Protein AF-A0A2V9JYX2-F1 (afdb_monomer_lite)

pLDDT: mean 77.9, std 22.38, range [22.02, 98.81]

Radius of gyration: 20.02 Å; chains: 1; bounding box: 55×44×49 Å

Sequence (278 aa):
VERRGDYAYIPIYGWMEGEYFRSCYSKKKGWKDTREPMSEREGEEGSLFNHQGHTPGVLANWYRLSGNEAALRLSGELVRFLTKPRLWDLPGADDPNVFGYSGENAHWTGHFHGHVNTLRAILEYAVAVNDARLKEFVRSGYEWARSRGIARIGLFDEQGCGTARMIGLALKLTDAGVGDYWEDVDQYIRNNGSELQLASLDEIRKLCEGPRQTGAEGFTEKVARAYGVPRLYPDRIVAPLENADRVAERSVGGFGRLQLPFGGQAVRKSIICCNSHG

Foldseek 3Di:
DDADVQADDQDQAADDPAAPCRRDADPVPGGPDDDDDQEQQPHGVRGPLLNPLQQLLVLLVCCVVPVPVVSLSNSSRHLVSCLALRHQDDVPCPPPVNPDSSSQQSHHDDDLLSSLSNLNSLLSSCLSVVPLSSLRSSVSNLVNQCVQAPLQQQGRDPWLVSLVSNLVSQVSNCVSVVDNCVVSNVNSCVGSVVQQFQADLVVLVVVVPPDDPPPPVPVQVVVCVVVVHPRSDPDDPVPPPPDPPCVSVVRGRWGGDQDDDPPDDTDPPHDPSGPPPD

Secondary structure (DSSP, 8-state):
-EEETTEEE---B-S--STTTTTPPBTTTB-SB-PPP-SGGGSGGG-HHHHHTTHHHHHHHHHHHH--HHHHHHHHHHHHHHT-GGGS--TTTT-TTS-S-TTTTT---S-HHHHHHHHHHHHHHHHHTT-HHHHHHHHHHHHHHHHTSBGGGTB--SSSHHHHHHHHHHHHHHHTTS---HHHHHHHIIIIIHHTB---HHHHHHHHHSPP--THHHHHHHHHHHHTPPPS-SS------S--TTHHHHHTT-B------TTS-----SSTTTSS--

Structure (mmCIF, N/CA/C/O backbone):
data_AF-A0A2V9JYX2-F1
#
_entry.id   AF-A0A2V9JYX2-F1
#
loop_
_atom_site.group_PDB
_atom_site.id
_atom_site.type_symbol
_atom_site.label_atom_id
_atom_site.label_alt_id
_atom_site.label_comp_id
_atom_site.label_asym_id
_atom_site.label_entity_id
_atom_site.label_seq_id
_atom_site.pdbx_PDB_ins_code
_atom_site.Cartn_x
_atom_site.Cartn_y
_atom_site.Cartn_z
_atom_site.occupancy
_atom_site.B_iso_or_equiv
_atom_site.auth_seq_id
_atom_site.auth_comp_id
_atom_site.auth_asym_id
_atom_site.auth_atom_id
_atom_site.pdbx_PDB_model_num
ATOM 1 N N . VAL A 1 1 ? 0.319 10.118 16.084 1.00 91.56 1 VAL A N 1
ATOM 2 C CA . VAL A 1 1 ? -0.969 10.041 15.363 1.00 91.56 1 VAL A CA 1
ATOM 3 C C . VAL A 1 1 ? -1.921 11.037 15.982 1.00 91.56 1 VAL A C 1
ATOM 5 O O . VAL A 1 1 ? -1.875 11.202 17.196 1.00 91.56 1 VAL A O 1
ATOM 8 N N . GLU A 1 2 ? -2.740 11.683 15.167 1.00 95.44 2 GLU A N 1
ATOM 9 C CA . GLU A 1 2 ? -3.857 12.517 15.609 1.00 95.44 2 GLU A CA 1
ATOM 10 C C . GLU A 1 2 ? -5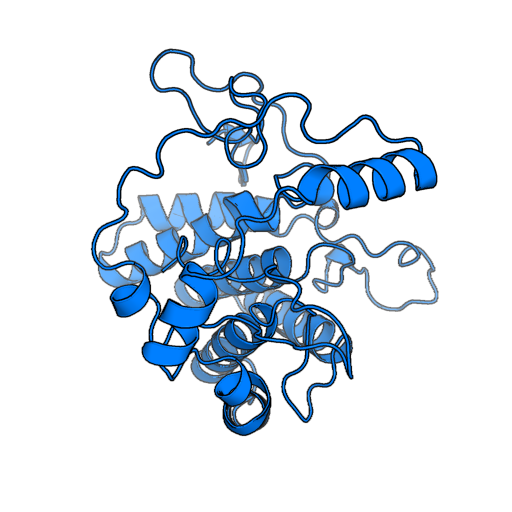.147 11.708 15.507 1.00 95.44 2 GLU A C 1
ATOM 12 O O . GLU A 1 2 ? -5.315 10.937 14.562 1.00 95.44 2 GLU A O 1
ATOM 17 N N . ARG A 1 3 ? -6.048 11.865 16.481 1.00 96.56 3 ARG A N 1
ATOM 18 C CA . ARG A 1 3 ? -7.342 11.167 16.512 1.00 96.56 3 ARG A CA 1
ATOM 19 C C . ARG A 1 3 ? -8.489 12.139 16.274 1.00 96.56 3 ARG A C 1
ATOM 21 O O . ARG A 1 3 ? -8.477 13.273 16.765 1.00 96.56 3 ARG A O 1
ATOM 28 N N . ARG A 1 4 ? -9.489 11.682 15.527 1.00 93.62 4 ARG A N 1
ATOM 29 C CA . ARG A 1 4 ? -10.709 12.421 15.195 1.00 93.62 4 ARG A CA 1
ATOM 30 C C . ARG A 1 4 ? -11.882 11.451 15.232 1.00 93.62 4 ARG A C 1
ATOM 32 O O . ARG A 1 4 ? -12.077 10.680 14.302 1.00 93.62 4 ARG A O 1
ATOM 39 N N . GLY A 1 5 ? -12.648 11.491 16.321 1.00 94.56 5 GLY A N 1
ATOM 40 C CA . GLY A 1 5 ? -13.791 10.598 16.503 1.00 94.56 5 GLY A CA 1
ATOM 41 C C . GLY A 1 5 ? -13.372 9.132 16.418 1.00 94.56 5 GLY A C 1
ATOM 42 O O . GLY A 1 5 ? -12.628 8.649 17.270 1.00 94.56 5 GLY A O 1
ATOM 43 N N . ASP A 1 6 ? -13.844 8.446 15.383 1.00 95.50 6 ASP A N 1
ATOM 44 C CA . ASP A 1 6 ? -13.612 7.027 15.146 1.00 95.50 6 ASP A CA 1
ATOM 45 C C . ASP A 1 6 ? -12.351 6.722 14.318 1.00 95.50 6 ASP A C 1
ATOM 47 O O . ASP A 1 6 ? -11.982 5.555 14.225 1.00 95.50 6 ASP A O 1
ATOM 51 N N . TYR A 1 7 ? -11.649 7.701 13.743 1.00 97.94 7 TYR A N 1
ATOM 52 C CA . TYR A 1 7 ? -10.449 7.466 12.924 1.00 97.94 7 TYR A CA 1
ATOM 53 C C . TYR A 1 7 ? -9.201 8.193 13.447 1.00 97.94 7 TYR A C 1
ATOM 55 O O . TYR A 1 7 ? -9.259 9.071 14.315 1.00 97.94 7 TYR A O 1
ATOM 63 N N . ALA A 1 8 ? -8.043 7.823 12.901 1.00 97.69 8 ALA A N 1
ATOM 64 C CA . ALA A 1 8 ? -6.765 8.467 13.172 1.00 97.69 8 ALA A CA 1
ATOM 65 C C . ALA A 1 8 ? -5.997 8.719 11.876 1.00 97.69 8 ALA A C 1
ATOM 67 O O . ALA A 1 8 ? -6.163 8.003 10.894 1.00 97.69 8 ALA A O 1
ATOM 68 N N . TYR A 1 9 ? -5.114 9.712 11.892 1.00 96.00 9 TYR A N 1
ATOM 69 C CA . TYR A 1 9 ? -4.174 9.968 10.805 1.00 96.00 9 TYR A CA 1
ATOM 70 C C . TYR A 1 9 ? -2.778 10.279 11.346 1.00 96.00 9 TYR A C 1
ATOM 72 O O . TYR A 1 9 ? -2.583 10.647 12.512 1.00 96.00 9 TYR A O 1
ATOM 80 N N . ILE A 1 10 ? -1.777 10.100 10.491 1.00 94.12 10 ILE A N 1
ATOM 81 C CA . ILE A 1 10 ? -0.404 10.525 10.754 1.00 94.12 10 ILE A CA 1
ATOM 82 C C . ILE A 1 10 ? -0.229 11.900 10.087 1.00 94.12 10 ILE A C 1
ATOM 84 O O . ILE A 1 10 ? -0.527 12.032 8.897 1.00 94.12 10 ILE A O 1
ATOM 88 N N . PRO A 1 11 ? 0.165 12.945 10.840 1.00 93.44 11 PRO A N 1
ATOM 89 C CA . PRO A 1 11 ? 0.527 14.227 10.247 1.00 93.44 11 PRO A CA 1
ATOM 90 C C . PRO A 1 11 ? 1.721 14.102 9.299 1.00 93.44 11 PRO A C 1
ATOM 92 O O . PRO A 1 11 ? 2.604 13.277 9.513 1.00 93.44 11 PRO A O 1
ATOM 95 N N . ILE A 1 12 ? 1.756 14.955 8.278 1.00 90.56 12 ILE A N 1
ATOM 96 C CA . ILE A 1 12 ? 2.747 14.902 7.186 1.00 90.56 12 ILE A CA 1
ATOM 97 C C . ILE A 1 12 ? 3.706 16.098 7.162 1.00 90.56 12 ILE A C 1
ATOM 99 O O . ILE A 1 12 ? 4.510 16.229 6.247 1.00 90.56 12 ILE A O 1
ATOM 103 N N . TYR A 1 13 ? 3.625 16.981 8.161 1.00 88.81 13 TYR A N 1
ATOM 104 C CA . TYR A 1 13 ? 4.449 18.185 8.246 1.00 88.81 13 TYR A CA 1
ATOM 105 C C . TYR A 1 13 ? 5.250 18.203 9.548 1.00 88.81 13 TYR A C 1
ATOM 107 O O . TYR A 1 13 ? 4.795 18.601 10.623 1.00 88.81 13 TYR A O 1
ATOM 115 N N . GLY A 1 14 ? 6.482 17.744 9.428 1.00 88.31 14 GLY A N 1
ATOM 116 C CA . GLY A 1 14 ? 7.571 17.859 10.376 1.00 88.31 14 GLY A CA 1
ATOM 117 C C . GLY A 1 14 ? 8.385 19.137 10.175 1.00 88.31 14 GLY A C 1
ATOM 118 O O . GLY A 1 14 ? 8.013 20.066 9.459 1.00 88.31 14 GLY A O 1
ATOM 119 N N . TRP A 1 15 ? 9.513 19.199 10.875 1.00 85.50 15 TRP A N 1
ATOM 120 C CA . TRP A 1 15 ? 10.354 20.399 10.947 1.00 85.50 15 TRP A CA 1
ATOM 121 C C . TRP A 1 15 ? 11.455 20.464 9.886 1.00 85.50 15 TRP A C 1
ATOM 123 O O . TRP A 1 15 ? 12.137 21.481 9.799 1.00 85.50 15 TRP A O 1
ATOM 133 N N . MET A 1 16 ? 11.653 19.393 9.121 1.00 83.62 16 MET A N 1
ATOM 134 C CA . MET A 1 16 ? 12.655 19.325 8.058 1.00 83.62 16 MET A CA 1
ATOM 135 C C . MET A 1 16 ? 12.001 19.690 6.724 1.00 83.62 16 MET A C 1
ATOM 137 O O . MET A 1 16 ? 10.849 19.347 6.497 1.00 83.62 16 MET A O 1
ATOM 141 N N . GLU A 1 17 ? 12.704 20.421 5.862 1.00 76.19 17 GLU A N 1
ATOM 142 C CA . GLU A 1 17 ? 12.133 20.905 4.592 1.00 76.19 17 GLU A CA 1
ATOM 143 C C . GLU A 1 17 ? 12.402 19.962 3.410 1.00 76.19 17 GLU A C 1
ATOM 145 O O . GLU A 1 17 ? 11.703 20.029 2.402 1.00 76.19 17 GLU A O 1
ATOM 150 N N . GLY A 1 18 ? 13.388 19.066 3.534 1.00 72.00 18 GLY A N 1
ATOM 151 C CA . GLY A 1 18 ? 13.753 18.119 2.482 1.00 72.00 18 GLY A CA 1
ATOM 152 C C . GLY A 1 18 ? 12.718 17.011 2.291 1.00 72.00 18 GLY A C 1
ATOM 153 O O . GLY A 1 18 ? 12.170 16.492 3.264 1.00 72.00 18 GLY A O 1
ATOM 154 N N . GLU A 1 19 ? 12.499 16.621 1.035 1.00 68.81 19 GLU A N 1
ATOM 155 C CA . GLU A 1 19 ? 11.708 15.442 0.666 1.00 68.81 19 GLU A CA 1
ATOM 156 C C . GLU A 1 19 ? 12.217 14.193 1.409 1.00 68.81 19 GLU A C 1
ATOM 158 O O . GLU A 1 19 ? 13.407 14.087 1.718 1.00 68.81 19 GLU A O 1
ATOM 163 N N . TYR A 1 20 ? 11.302 13.285 1.754 1.00 72.75 20 TYR A N 1
ATOM 164 C CA . TYR A 1 20 ? 11.477 12.122 2.648 1.00 72.75 20 TYR A CA 1
ATOM 165 C C . TYR A 1 20 ? 11.720 12.43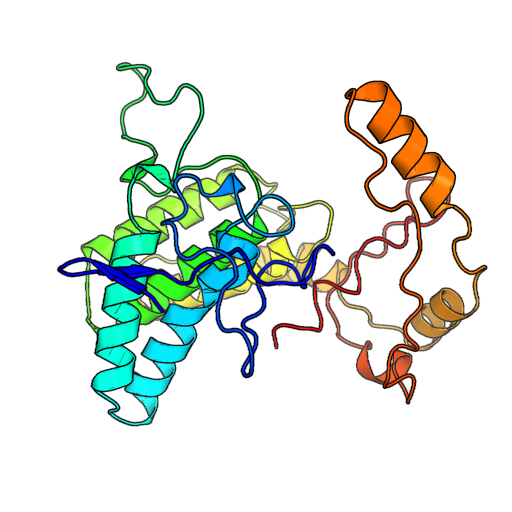0 4.129 1.00 72.75 20 TYR A C 1
ATOM 167 O O . TYR A 1 20 ? 11.525 11.557 4.973 1.00 72.75 20 TYR A O 1
ATOM 175 N N . PHE A 1 21 ? 12.109 13.659 4.466 1.00 79.00 21 PHE A N 1
ATOM 176 C CA . PHE A 1 21 ? 12.309 14.094 5.847 1.00 79.00 21 PHE A CA 1
ATOM 177 C C . PHE A 1 21 ? 11.206 15.038 6.329 1.00 79.00 21 PHE A C 1
ATOM 179 O O . PHE A 1 21 ? 11.011 15.200 7.540 1.00 79.00 21 PHE A O 1
ATOM 186 N N . ARG A 1 22 ? 10.450 15.647 5.407 1.00 80.00 22 ARG A N 1
ATOM 187 C CA . ARG A 1 22 ? 9.398 16.613 5.738 1.00 80.00 22 ARG A CA 1
ATOM 188 C C . ARG A 1 22 ? 8.257 15.992 6.507 1.00 80.00 22 ARG A C 1
ATOM 190 O O . ARG A 1 22 ? 7.584 16.705 7.231 1.00 80.00 22 ARG A O 1
ATOM 197 N N . SER A 1 23 ? 8.101 14.678 6.436 1.00 83.62 23 SER A N 1
ATOM 198 C CA . SER A 1 23 ? 7.067 13.935 7.151 1.00 83.62 23 SER A CA 1
ATOM 199 C C . SER A 1 23 ? 7.581 13.241 8.425 1.00 83.62 23 SER A C 1
ATOM 201 O O . SER A 1 23 ? 6.880 12.426 9.023 1.00 83.62 23 SER A O 1
ATOM 203 N N . CYS A 1 24 ? 8.793 13.569 8.897 1.00 86.00 24 CYS A N 1
ATOM 204 C CA . CYS A 1 24 ? 9.353 12.987 10.117 1.00 86.00 24 CYS A CA 1
ATOM 205 C C . CYS A 1 24 ? 8.929 13.725 11.397 1.00 86.00 24 CYS A C 1
ATOM 207 O O . CYS A 1 24 ? 9.057 14.947 11.533 1.00 86.00 24 CYS A O 1
ATOM 209 N N . TYR A 1 25 ? 8.538 12.944 12.404 1.00 88.31 25 TYR A N 1
ATOM 210 C CA . TYR A 1 25 ? 8.276 13.426 13.756 1.00 88.31 25 TYR A CA 1
ATOM 211 C C . TYR A 1 25 ? 9.573 13.791 14.495 1.00 88.31 25 TYR A C 1
ATOM 213 O O . TYR A 1 25 ? 10.518 13.003 14.543 1.00 88.31 25 TYR A O 1
ATOM 221 N N . SER A 1 26 ? 9.607 14.950 15.160 1.00 89.31 26 SER A N 1
ATOM 222 C CA . SER A 1 26 ? 10.715 15.308 16.050 1.00 89.31 26 SER A CA 1
ATOM 223 C C . SER A 1 26 ? 10.390 14.956 17.498 1.00 89.31 26 SER A C 1
ATOM 225 O O . SER A 1 26 ? 9.464 15.516 18.075 1.00 89.31 26 SER A O 1
ATOM 227 N N . LYS A 1 27 ? 11.216 14.135 18.160 1.00 87.81 27 LYS A N 1
ATOM 228 C CA . LYS A 1 27 ? 11.041 13.845 19.599 1.00 87.81 27 LYS A CA 1
ATOM 229 C C . LYS A 1 27 ? 11.093 15.102 20.480 1.00 87.81 27 LYS A C 1
ATOM 231 O O . LYS A 1 27 ? 10.443 15.142 21.516 1.00 87.81 27 LYS A O 1
ATOM 236 N N . LYS A 1 28 ? 11.873 16.119 20.087 1.00 89.94 28 LYS A N 1
ATOM 237 C CA . LYS A 1 28 ? 12.027 17.366 20.859 1.00 89.94 28 LYS A CA 1
ATOM 238 C C . LYS A 1 28 ? 10.953 18.406 20.536 1.00 89.94 28 LYS A C 1
ATOM 240 O O . LYS A 1 28 ? 10.576 19.158 21.424 1.00 89.94 28 LYS A O 1
ATOM 245 N N . LYS A 1 29 ? 10.513 18.486 19.275 1.00 90.25 29 LYS A N 1
ATOM 246 C CA . LYS A 1 29 ? 9.625 19.560 18.789 1.00 90.25 29 LYS A CA 1
ATOM 247 C C . LYS A 1 29 ? 8.218 19.095 18.401 1.00 90.25 29 LYS A C 1
ATOM 249 O O . LYS A 1 29 ? 7.382 19.925 18.076 1.00 90.25 29 LYS A O 1
ATOM 254 N N . GLY A 1 30 ? 7.960 17.792 18.396 1.00 91.62 30 GLY A N 1
ATOM 255 C CA . GLY A 1 30 ? 6.726 17.219 17.875 1.00 91.62 30 GLY A CA 1
ATOM 256 C C . GLY A 1 30 ? 6.590 17.357 16.355 1.00 91.62 30 GLY A C 1
ATOM 257 O O . GLY A 1 30 ? 7.583 17.423 15.622 1.00 91.62 30 G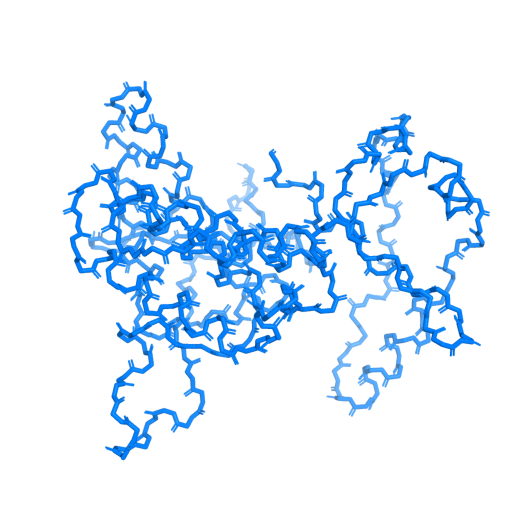LY A O 1
ATOM 258 N N . TRP A 1 31 ? 5.339 17.396 15.898 1.00 92.81 31 TRP A N 1
ATOM 259 C CA . TRP A 1 31 ? 4.969 17.793 14.539 1.00 92.81 31 TRP A CA 1
ATOM 260 C C . TRP A 1 31 ? 5.068 19.311 14.381 1.00 92.81 31 TRP A C 1
ATOM 262 O O . TRP A 1 31 ? 4.870 20.044 15.348 1.00 92.81 31 TRP A O 1
ATOM 272 N N . LYS A 1 32 ? 5.379 19.785 13.173 1.00 92.69 32 LYS A N 1
ATOM 273 C CA . LYS A 1 32 ? 5.316 21.218 12.851 1.00 92.69 32 LYS A CA 1
ATOM 274 C C . LYS A 1 32 ? 3.869 21.644 12.618 1.00 92.69 32 LYS A C 1
ATOM 276 O O . LYS A 1 32 ? 3.466 22.701 13.086 1.00 92.69 32 LYS A O 1
ATOM 281 N N . ASP A 1 33 ? 3.104 20.805 11.925 1.00 92.12 33 ASP A N 1
ATOM 282 C CA . ASP A 1 33 ? 1.684 21.007 11.661 1.00 92.12 33 ASP A CA 1
ATOM 283 C C . ASP A 1 33 ? 0.945 19.661 11.757 1.00 92.12 33 ASP A C 1
ATOM 285 O O . ASP A 1 33 ? 1.389 18.640 11.228 1.00 92.12 33 ASP A O 1
ATOM 289 N N . THR A 1 34 ? -0.161 19.664 12.501 1.00 94.62 34 THR A N 1
ATOM 290 C CA . THR A 1 34 ? -1.006 18.499 12.788 1.00 94.62 34 THR A CA 1
ATOM 291 C C . THR A 1 34 ? -2.321 1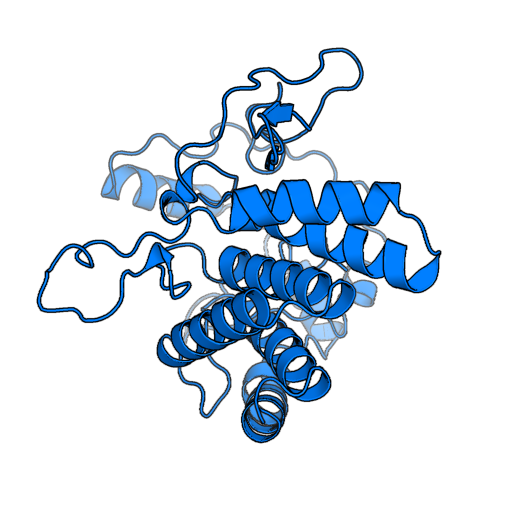8.510 12.013 1.00 94.62 34 THR A C 1
ATOM 293 O O . THR A 1 34 ? -3.196 17.680 12.286 1.00 94.62 34 THR A O 1
ATOM 296 N N . ARG A 1 35 ? -2.492 19.420 11.043 1.00 94.69 35 ARG A N 1
ATOM 297 C CA . ARG A 1 35 ? -3.678 19.454 10.185 1.00 94.69 35 ARG A CA 1
ATOM 298 C C . ARG A 1 35 ? -3.899 18.111 9.490 1.00 94.69 35 ARG A C 1
ATOM 300 O O . ARG A 1 35 ? -2.954 17.411 9.123 1.00 94.69 35 ARG A O 1
ATOM 307 N N . GLU A 1 36 ? -5.166 17.753 9.319 1.00 94.38 36 GLU A N 1
ATOM 308 C CA . GLU A 1 36 ? -5.540 16.551 8.576 1.00 94.38 36 GLU A CA 1
ATOM 309 C C . GLU A 1 36 ? -5.141 16.720 7.097 1.00 94.38 36 GLU A C 1
ATOM 311 O O . GLU A 1 36 ? -5.475 17.750 6.503 1.00 94.38 36 GLU A O 1
ATOM 316 N N . PRO A 1 37 ? -4.441 15.745 6.486 1.00 92.62 37 PRO A N 1
ATOM 317 C CA . PRO A 1 37 ? -4.197 15.752 5.046 1.00 92.62 37 PRO A CA 1
ATOM 318 C C . PRO A 1 37 ? -5.527 15.696 4.291 1.00 92.62 37 PRO A C 1
ATOM 320 O O . PRO A 1 37 ? -6.361 14.827 4.575 1.00 92.62 37 PRO A O 1
ATOM 323 N N . MET A 1 38 ? -5.739 16.598 3.332 1.00 90.62 38 MET A N 1
ATOM 324 C CA . MET A 1 38 ? -6.995 16.748 2.588 1.00 90.62 38 MET A CA 1
ATOM 325 C C . MET A 1 38 ? -6.990 16.014 1.240 1.00 90.62 38 MET A C 1
ATOM 327 O O . MET A 1 38 ? -8.053 15.602 0.774 1.00 90.62 38 MET A O 1
ATOM 331 N N . SER A 1 39 ? -5.811 15.747 0.686 1.00 88.81 39 SER A N 1
ATOM 332 C CA . SER A 1 39 ? -5.611 14.975 -0.540 1.00 88.81 39 SER A CA 1
ATOM 333 C C . SER A 1 39 ? -4.515 13.922 -0.377 1.00 88.81 39 SER A C 1
ATOM 335 O O . SER A 1 39 ? -3.553 14.108 0.373 1.00 88.81 39 SER A O 1
ATOM 337 N N . GLU A 1 40 ? -4.633 12.831 -1.138 1.00 89.88 40 GLU A N 1
ATOM 338 C CA . GLU A 1 40 ? -3.553 11.856 -1.306 1.00 89.88 40 GLU A CA 1
ATOM 339 C C . GLU A 1 40 ? -2.280 12.520 -1.847 1.00 89.88 40 GLU A C 1
ATOM 341 O O . GLU A 1 40 ? -1.188 12.109 -1.488 1.00 89.88 40 GLU A O 1
ATOM 346 N N . ARG A 1 41 ? -2.378 13.630 -2.584 1.00 87.94 41 ARG A N 1
ATOM 347 C CA . ARG A 1 41 ? -1.218 14.272 -3.221 1.00 87.94 41 ARG A CA 1
ATOM 348 C C . ARG A 1 41 ? -0.331 15.102 -2.287 1.00 87.94 41 ARG A C 1
ATOM 350 O O . ARG A 1 41 ? 0.668 15.666 -2.726 1.00 87.94 41 ARG A O 1
ATOM 357 N N . GLU A 1 42 ? -0.689 15.227 -1.010 1.00 87.19 42 GLU A N 1
ATOM 358 C CA . GLU A 1 42 ? 0.027 16.101 -0.067 1.00 87.19 42 GLU A CA 1
ATOM 359 C C . GLU A 1 42 ? 1.299 15.472 0.534 1.00 87.19 42 GLU A C 1
ATOM 361 O O . GLU A 1 42 ? 2.134 16.194 1.081 1.00 87.19 42 GLU A O 1
ATOM 366 N N . GLY A 1 43 ? 1.472 14.147 0.444 1.00 84.94 43 GLY A N 1
ATOM 367 C CA . GLY A 1 43 ? 2.631 13.440 1.011 1.00 84.94 43 GLY A CA 1
ATOM 368 C C . GLY A 1 43 ? 3.896 13.498 0.151 1.00 84.94 43 GLY A C 1
ATOM 369 O O . GLY A 1 43 ? 3.904 14.096 -0.922 1.00 84.94 43 GLY A O 1
ATOM 370 N N . GLU A 1 44 ? 5.001 12.944 0.656 1.00 80.62 44 GLU A N 1
ATOM 371 C CA . GLU A 1 44 ? 6.300 12.836 -0.050 1.00 80.62 44 GLU A CA 1
ATOM 372 C C . GLU A 1 44 ? 6.145 12.199 -1.439 1.00 80.62 44 GLU A C 1
ATOM 374 O O . GLU A 1 44 ? 5.265 11.362 -1.628 1.00 80.62 44 GLU A O 1
ATOM 379 N N . GLU A 1 45 ? 6.964 12.592 -2.421 1.00 77.94 45 GLU A N 1
ATOM 380 C CA . GLU A 1 45 ? 6.804 12.185 -3.830 1.00 77.94 45 GLU A CA 1
ATOM 381 C C . GLU A 1 45 ? 5.425 12.530 -4.431 1.00 77.94 45 GLU A C 1
ATOM 383 O O . GLU A 1 45 ? 4.979 11.927 -5.411 1.00 77.94 45 GLU A O 1
ATOM 388 N N . GLY A 1 46 ? 4.716 13.488 -3.823 1.00 83.31 46 GLY A N 1
ATOM 389 C CA . GLY A 1 46 ? 3.331 13.803 -4.165 1.00 83.31 46 GLY A CA 1
ATOM 390 C C . GLY A 1 46 ? 2.351 12.690 -3.788 1.00 83.31 46 GLY A C 1
ATOM 391 O O . GLY A 1 46 ? 1.338 12.546 -4.465 1.00 83.31 46 GLY A O 1
ATOM 392 N N . SER A 1 47 ? 2.660 11.888 -2.760 1.00 87.06 47 SER A N 1
ATOM 393 C CA . SER A 1 47 ? 1.850 10.754 -2.310 1.00 87.06 47 SER A CA 1
ATOM 394 C C . SER A 1 47 ? 1.883 10.547 -0.797 1.00 87.06 47 SER A C 1
ATOM 396 O O . SER A 1 47 ? 2.862 10.118 -0.185 1.00 87.06 47 SER A O 1
ATOM 398 N N . LEU A 1 48 ? 0.738 10.787 -0.174 1.00 91.75 48 LEU A N 1
ATOM 399 C CA . LEU A 1 48 ? 0.421 10.448 1.207 1.00 91.75 48 LEU A CA 1
ATOM 400 C C . LEU A 1 48 ? 0.573 8.947 1.426 1.00 91.75 48 LEU A C 1
ATOM 402 O O . LEU A 1 48 ? 1.138 8.499 2.423 1.00 91.75 48 LEU A O 1
ATOM 406 N N . PHE A 1 49 ? 0.075 8.170 0.472 1.00 92.75 49 PHE A N 1
ATOM 407 C CA . PHE A 1 49 ? 0.074 6.723 0.524 1.00 92.75 49 PHE A CA 1
ATOM 408 C C . PHE A 1 49 ? 1.481 6.126 0.470 1.00 92.75 49 PHE A C 1
ATOM 410 O O . PHE A 1 49 ? 1.748 5.160 1.186 1.00 92.75 49 PHE A O 1
ATOM 417 N N . ASN A 1 50 ? 2.403 6.725 -0.288 1.00 86.56 50 ASN A N 1
ATOM 418 C CA . ASN A 1 50 ? 3.803 6.302 -0.296 1.00 86.56 50 ASN A CA 1
ATOM 419 C C . ASN A 1 50 ? 4.441 6.429 1.096 1.00 86.56 50 ASN A C 1
ATOM 421 O O . ASN A 1 50 ? 5.077 5.496 1.580 1.00 86.56 50 ASN A O 1
ATOM 425 N N . HIS A 1 51 ? 4.194 7.550 1.777 1.00 82.50 51 HIS A N 1
ATOM 426 C CA . HIS A 1 51 ? 4.795 7.829 3.078 1.00 82.50 51 HIS A CA 1
ATOM 427 C C . HIS A 1 51 ? 4.235 6.956 4.215 1.00 82.50 51 HIS A C 1
ATOM 429 O O . HIS A 1 51 ? 4.997 6.400 5.001 1.00 82.50 51 HIS A O 1
ATOM 435 N N . GLN A 1 52 ? 2.909 6.832 4.331 1.00 86.38 52 GLN A N 1
ATOM 436 C CA . GLN A 1 52 ? 2.280 6.257 5.535 1.00 86.38 52 GLN A CA 1
ATOM 437 C C . GLN A 1 52 ? 1.235 5.173 5.269 1.00 86.38 52 GLN A C 1
ATOM 439 O O . GLN A 1 52 ? 0.676 4.603 6.207 1.00 86.38 52 GLN A O 1
ATOM 444 N N . GLY A 1 53 ? 0.958 4.866 4.002 1.00 91.75 53 GLY A N 1
ATOM 445 C CA . GLY A 1 53 ? -0.089 3.922 3.619 1.00 91.75 53 GLY A CA 1
ATOM 446 C C . GLY A 1 53 ? 0.153 2.489 4.092 1.00 91.75 53 GLY A C 1
ATOM 447 O O . GLY A 1 53 ? -0.795 1.741 4.299 1.00 91.75 53 GLY A O 1
ATOM 448 N N . HIS A 1 54 ? 1.413 2.112 4.327 1.00 91.12 54 HIS A N 1
ATOM 449 C CA . HIS A 1 54 ? 1.807 0.766 4.750 1.00 91.12 54 HIS A CA 1
ATOM 450 C C . HIS A 1 54 ? 1.611 0.508 6.258 1.00 91.12 54 HIS A C 1
ATOM 452 O O . HIS A 1 54 ? 1.454 -0.640 6.680 1.00 91.12 54 HIS A O 1
ATOM 458 N N . THR A 1 55 ? 1.613 1.559 7.087 1.00 94.69 55 THR A N 1
ATOM 459 C CA . THR A 1 55 ? 1.616 1.458 8.556 1.00 94.69 55 THR A CA 1
ATOM 460 C C . THR A 1 55 ? 0.470 0.619 9.148 1.00 94.69 55 THR A C 1
ATOM 462 O O . THR A 1 55 ? 0.754 -0.212 10.017 1.00 94.69 55 THR A O 1
ATOM 465 N N . PRO A 1 56 ? -0.808 0.758 8.728 1.00 97.31 56 PRO A N 1
ATOM 466 C CA . PRO A 1 56 ? -1.882 -0.041 9.320 1.00 97.31 56 PRO A CA 1
ATOM 467 C C . PRO A 1 56 ? -1.728 -1.547 9.097 1.00 97.31 56 PRO A C 1
ATOM 469 O O . PRO A 1 56 ? -2.101 -2.318 9.981 1.00 97.31 56 PRO A O 1
ATOM 472 N N . GLY A 1 57 ? -1.147 -1.969 7.972 1.00 97.06 57 GLY A N 1
ATOM 473 C CA . GLY A 1 57 ? -0.931 -3.385 7.673 1.00 97.06 57 GLY A CA 1
ATOM 474 C C . GLY A 1 57 ? 0.052 -4.029 8.648 1.00 97.06 57 GLY A C 1
ATOM 475 O O . GLY A 1 57 ? -0.230 -5.076 9.233 1.00 97.06 57 GLY A O 1
ATOM 476 N N . VAL A 1 58 ? 1.151 -3.328 8.949 1.00 96.44 58 VAL A N 1
ATOM 477 C CA . VAL A 1 58 ? 2.135 -3.754 9.960 1.00 96.44 58 VAL A CA 1
ATOM 478 C C . VAL A 1 58 ? 1.474 -3.937 11.329 1.00 96.44 58 VAL A C 1
ATOM 480 O O . VAL A 1 58 ? 1.697 -4.947 11.994 1.00 96.44 58 VAL A O 1
ATOM 483 N N . LEU A 1 59 ? 0.616 -2.997 11.734 1.00 98.38 59 LEU A N 1
ATOM 484 C CA . LEU A 1 59 ? -0.112 -3.072 13.003 1.00 98.38 59 LEU A CA 1
ATOM 485 C C . LEU A 1 59 ? -1.114 -4.238 13.042 1.00 98.38 59 LEU A C 1
ATOM 487 O O . LEU A 1 59 ? -1.219 -4.917 14.064 1.00 98.38 59 LEU A O 1
ATOM 491 N N . ALA A 1 60 ? -1.818 -4.501 11.937 1.00 98.38 60 ALA A N 1
ATOM 492 C CA . ALA A 1 60 ? -2.737 -5.633 11.823 1.00 98.38 60 ALA A CA 1
ATOM 493 C C . ALA A 1 60 ? -1.997 -6.979 11.881 1.00 98.38 60 ALA A C 1
ATOM 495 O O . ALA A 1 60 ? -2.420 -7.892 12.590 1.00 98.38 60 ALA A O 1
ATOM 496 N N . ASN A 1 61 ? -0.858 -7.099 11.197 1.00 97.06 61 ASN A N 1
ATOM 497 C CA . ASN A 1 61 ? -0.030 -8.303 11.270 1.00 97.06 61 ASN A CA 1
ATOM 498 C C . ASN A 1 61 ? 0.543 -8.499 12.676 1.00 97.06 61 ASN A C 1
ATOM 500 O O . ASN A 1 61 ? 0.526 -9.615 13.190 1.00 97.06 61 ASN A O 1
ATOM 504 N N . TRP A 1 62 ? 0.999 -7.424 13.327 1.00 98.06 62 TRP A N 1
ATOM 505 C CA . TRP A 1 62 ? 1.465 -7.495 14.710 1.00 98.06 62 TRP A CA 1
ATOM 506 C C . TRP A 1 62 ? 0.369 -8.007 15.644 1.00 98.06 62 TRP A C 1
ATOM 508 O O . TRP A 1 62 ? 0.633 -8.880 16.469 1.00 98.06 62 TRP A O 1
ATOM 518 N N . TYR A 1 63 ? -0.871 -7.536 15.483 1.00 98.50 63 TYR A N 1
ATOM 519 C CA . TYR A 1 63 ? -2.015 -8.096 16.199 1.00 98.50 63 TYR A CA 1
ATOM 520 C C . TYR A 1 63 ? -2.171 -9.599 15.941 1.00 98.50 63 TYR A C 1
ATOM 522 O O . TYR A 1 63 ? -2.221 -10.366 16.897 1.00 98.50 63 TYR A O 1
ATOM 530 N N . ARG A 1 64 ? -2.174 -10.043 14.679 1.00 97.44 64 ARG A N 1
ATOM 531 C CA . ARG A 1 64 ? -2.335 -11.470 14.345 1.00 97.44 64 ARG A CA 1
ATOM 532 C C . ARG A 1 64 ? -1.242 -12.362 14.943 1.00 97.44 64 ARG A C 1
ATOM 534 O O . ARG A 1 64 ? -1.508 -13.527 15.212 1.00 97.44 64 ARG A O 1
ATOM 541 N N . LEU A 1 65 ? -0.037 -11.827 15.141 1.00 97.75 65 LEU A N 1
ATOM 542 C CA . LEU A 1 65 ? 1.096 -12.556 15.721 1.00 97.75 65 LEU A CA 1
ATOM 543 C C . LEU A 1 65 ? 1.130 -12.526 17.255 1.00 97.75 65 LEU A C 1
ATOM 545 O O . LEU A 1 65 ? 1.650 -13.454 17.866 1.00 97.75 65 LEU A O 1
ATOM 549 N N . SER A 1 66 ? 0.621 -11.463 17.882 1.00 98.38 66 SER A N 1
ATOM 550 C CA . SER A 1 66 ? 0.819 -11.204 19.320 1.00 98.38 66 SER A CA 1
ATOM 551 C C . SER A 1 66 ? -0.465 -11.114 20.147 1.00 98.38 66 SER A C 1
ATOM 553 O O . SER A 1 66 ? -0.392 -11.107 21.373 1.00 98.38 66 SER A O 1
ATOM 555 N N . GLY A 1 67 ? -1.629 -10.982 19.512 1.00 98.00 67 GLY A N 1
ATOM 556 C CA . GLY A 1 67 ? -2.894 -10.648 20.171 1.00 98.00 67 GLY A CA 1
ATOM 557 C C . GLY A 1 67 ? -2.987 -9.196 20.664 1.00 98.00 67 GLY A C 1
ATOM 558 O O . GLY A 1 67 ? -3.841 -8.878 21.486 1.00 98.00 67 GLY A O 1
ATOM 559 N N . ASN A 1 68 ? -2.109 -8.288 20.217 1.00 98.56 68 ASN A N 1
ATOM 560 C CA . ASN A 1 68 ? -2.099 -6.903 20.697 1.00 98.56 68 ASN A CA 1
ATOM 561 C C . ASN A 1 68 ? -3.302 -6.085 20.181 1.00 98.56 68 ASN A C 1
ATOM 563 O O . ASN A 1 68 ? -3.257 -5.474 19.112 1.00 98.56 68 ASN A O 1
ATOM 567 N N . GLU A 1 69 ? -4.363 -6.027 20.983 1.00 98.44 69 GLU A N 1
ATOM 568 C CA . GLU A 1 69 ? -5.610 -5.312 20.670 1.00 98.44 69 GLU A CA 1
ATOM 569 C C . GLU A 1 69 ? -5.423 -3.803 20.438 1.00 98.44 69 GLU A C 1
ATOM 571 O O . GLU A 1 69 ? -6.156 -3.173 19.674 1.00 98.44 69 GLU A O 1
ATOM 576 N N . ALA A 1 70 ? -4.423 -3.183 21.076 1.00 98.19 70 ALA A N 1
ATOM 577 C CA . ALA A 1 70 ? -4.143 -1.765 20.863 1.00 98.19 70 ALA A CA 1
ATOM 578 C C . ALA A 1 70 ? -3.593 -1.498 19.453 1.00 98.19 70 ALA A C 1
ATOM 580 O O . ALA A 1 70 ? -3.939 -0.478 18.850 1.00 98.19 70 ALA A O 1
ATOM 581 N N . ALA A 1 71 ? -2.782 -2.416 18.919 1.00 98.31 71 ALA A N 1
ATOM 582 C CA . ALA A 1 71 ? -2.292 -2.350 17.549 1.00 98.31 71 ALA A CA 1
ATOM 583 C C . ALA A 1 71 ? -3.431 -2.542 16.542 1.00 98.31 71 ALA A C 1
ATOM 585 O O . ALA A 1 71 ? -3.541 -1.749 15.608 1.00 98.31 71 ALA A O 1
ATOM 586 N N . LEU A 1 72 ? -4.327 -3.512 16.769 1.00 98.69 72 LEU A N 1
ATOM 587 C CA . LEU A 1 72 ? -5.497 -3.709 15.909 1.00 98.69 72 LEU A CA 1
ATOM 588 C C . LEU A 1 72 ? -6.408 -2.479 15.891 1.00 98.69 72 LEU A C 1
ATOM 590 O O . LEU A 1 72 ? -6.822 -2.028 14.823 1.00 98.69 72 LEU A O 1
ATOM 594 N N . ARG A 1 73 ? -6.688 -1.903 17.067 1.00 98.44 73 ARG A N 1
ATOM 595 C CA . ARG A 1 73 ? -7.506 -0.691 17.177 1.00 98.44 73 ARG A CA 1
ATOM 596 C C . ARG A 1 73 ? -6.902 0.463 16.380 1.00 98.44 73 ARG A C 1
ATOM 598 O O . ARG A 1 73 ? -7.612 1.084 15.594 1.00 98.44 73 ARG A O 1
ATOM 605 N N . LEU A 1 74 ? -5.600 0.718 16.539 1.00 98.44 74 LEU A N 1
ATOM 606 C CA . LEU A 1 74 ? -4.916 1.771 15.786 1.00 98.44 74 LEU A CA 1
ATOM 607 C C . LEU A 1 74 ? -4.883 1.472 14.279 1.00 98.44 74 LEU A C 1
ATOM 609 O O . LEU A 1 74 ? -5.061 2.387 13.480 1.00 98.44 74 LEU A O 1
ATOM 613 N N . SER A 1 75 ? -4.695 0.209 13.884 1.00 98.62 75 SER A N 1
ATOM 614 C CA . SER A 1 75 ? -4.786 -0.211 12.482 1.00 98.62 75 SER A CA 1
ATOM 615 C C . SER A 1 75 ? -6.145 0.168 11.886 1.00 98.62 75 SER A C 1
ATOM 617 O O . SER A 1 75 ? -6.193 0.856 10.870 1.00 98.62 75 SER A O 1
ATOM 619 N N . GLY A 1 76 ? -7.244 -0.158 12.574 1.00 98.62 76 GLY A N 1
ATOM 620 C CA . GLY A 1 76 ? -8.592 0.199 12.129 1.00 98.62 76 GLY A CA 1
ATOM 621 C C . GLY A 1 76 ? -8.852 1.705 12.088 1.00 98.62 76 GLY A C 1
ATOM 622 O O . GLY A 1 76 ? -9.477 2.192 11.148 1.00 98.62 76 GLY A O 1
ATOM 623 N N . GLU A 1 77 ? -8.346 2.457 13.072 1.00 98.62 77 GLU A N 1
ATOM 624 C CA . GLU A 1 77 ? -8.416 3.925 13.078 1.00 98.62 77 GLU A CA 1
ATOM 625 C C . GLU A 1 77 ? -7.726 4.528 11.840 1.00 98.62 77 GLU A C 1
ATOM 627 O O . GLU A 1 77 ? -8.274 5.437 11.216 1.00 98.62 77 GLU A O 1
ATOM 632 N N . LEU A 1 78 ? -6.552 4.012 11.462 1.00 98.44 78 LEU A N 1
ATOM 633 C CA . LEU A 1 78 ? -5.806 4.456 10.280 1.00 98.44 78 LEU A CA 1
ATOM 634 C C . LEU A 1 78 ? -6.465 3.997 8.973 1.00 98.44 78 LEU A C 1
ATOM 636 O O . LEU A 1 78 ? -6.542 4.780 8.031 1.00 98.44 78 LEU A O 1
ATOM 640 N N . VAL A 1 79 ? -6.973 2.762 8.904 1.00 98.50 79 VAL A N 1
ATOM 641 C CA . VAL A 1 79 ? -7.675 2.255 7.713 1.00 98.50 79 VAL A CA 1
ATOM 642 C C . VAL A 1 79 ? -8.905 3.101 7.411 1.00 98.50 79 VAL A C 1
ATOM 644 O O . VAL A 1 79 ? -9.052 3.527 6.272 1.00 98.50 79 VAL A O 1
ATOM 647 N N . ARG A 1 80 ? -9.721 3.445 8.419 1.00 98.00 80 ARG A N 1
ATOM 648 C CA . ARG A 1 80 ? -10.887 4.328 8.228 1.00 98.00 80 ARG A CA 1
ATOM 649 C C . ARG A 1 80 ? -10.518 5.687 7.634 1.00 98.00 80 ARG A C 1
ATOM 651 O O . ARG A 1 80 ? -11.290 6.243 6.858 1.00 98.00 80 ARG A O 1
ATOM 658 N N . PHE A 1 81 ? -9.346 6.223 7.974 1.00 97.38 81 PHE A N 1
ATOM 659 C CA . PHE A 1 81 ? -8.830 7.431 7.336 1.00 97.38 81 PHE A CA 1
ATOM 660 C C . PHE A 1 81 ? -8.392 7.174 5.892 1.00 97.38 81 PHE A C 1
ATOM 662 O O . PHE A 1 81 ? -8.795 7.915 4.998 1.00 97.38 81 PHE A O 1
ATOM 669 N N . LEU A 1 82 ? -7.593 6.129 5.659 1.00 96.62 82 LEU A N 1
ATOM 670 C CA . LEU A 1 82 ? -7.039 5.813 4.341 1.00 96.62 82 LEU A CA 1
ATOM 671 C C . LEU A 1 82 ? -8.109 5.409 3.323 1.00 96.62 82 LEU A C 1
ATOM 673 O O . LEU A 1 82 ? -7.888 5.608 2.138 1.00 96.62 82 LEU A O 1
ATOM 677 N N . THR A 1 83 ? -9.267 4.902 3.748 1.00 95.94 83 THR A N 1
ATOM 678 C CA . THR A 1 83 ? -10.397 4.548 2.870 1.00 95.94 83 THR A CA 1
ATOM 679 C C . THR A 1 83 ? -11.382 5.697 2.647 1.00 95.94 83 THR A C 1
ATOM 681 O O . THR A 1 83 ? -12.447 5.482 2.074 1.00 95.94 83 THR A O 1
ATOM 684 N N . LYS A 1 84 ? -11.092 6.921 3.114 1.00 93.56 84 LYS A N 1
ATOM 685 C CA . LYS A 1 84 ? -11.964 8.070 2.834 1.00 93.56 84 LYS A CA 1
ATOM 686 C C . LYS A 1 84 ? -12.023 8.316 1.317 1.00 93.56 84 LYS A C 1
ATOM 688 O O . LYS A 1 84 ? -10.959 8.484 0.721 1.00 93.56 84 LYS A O 1
ATOM 693 N N . PRO A 1 85 ? -13.217 8.462 0.704 1.00 90.50 85 PRO A N 1
ATOM 694 C CA . PRO A 1 85 ? -13.356 8.619 -0.749 1.00 90.50 85 PRO A CA 1
ATOM 695 C C . PRO A 1 85 ? -12.486 9.727 -1.357 1.00 90.50 85 PRO A C 1
ATOM 697 O O . PRO A 1 85 ? -11.902 9.546 -2.416 1.00 90.50 85 PRO A O 1
ATOM 700 N N . ARG A 1 86 ? -12.309 10.844 -0.637 1.00 88.25 86 ARG A N 1
ATOM 701 C CA . ARG A 1 86 ? -11.467 11.980 -1.059 1.00 88.25 86 ARG A CA 1
ATOM 702 C C . ARG A 1 86 ? -9.978 11.661 -1.261 1.00 88.25 86 ARG A C 1
ATOM 704 O O . ARG A 1 86 ? -9.255 12.486 -1.805 1.00 88.25 86 ARG A O 1
ATOM 711 N N . LEU A 1 87 ? -9.497 10.522 -0.761 1.00 91.44 87 LEU A N 1
ATOM 712 C CA . LEU A 1 87 ? -8.120 10.060 -0.965 1.00 91.44 87 LEU A CA 1
ATOM 713 C C . LEU A 1 87 ? -7.981 9.140 -2.191 1.00 91.44 87 LEU A C 1
ATOM 715 O O . LEU A 1 87 ? -6.867 8.789 -2.555 1.00 91.44 87 LEU A O 1
ATOM 719 N N . TRP A 1 88 ? -9.092 8.776 -2.832 1.00 90.56 88 TRP A N 1
ATOM 720 C CA . TRP A 1 88 ? -9.172 7.868 -3.980 1.00 90.56 88 TRP A CA 1
ATOM 721 C C . TRP A 1 88 ? -9.855 8.591 -5.146 1.00 90.56 88 TRP A C 1
ATOM 723 O O . TRP A 1 88 ? -10.909 8.200 -5.654 1.00 90.56 88 TRP A O 1
ATOM 733 N N . ASP A 1 89 ? -9.272 9.735 -5.499 1.00 74.75 89 ASP A N 1
ATOM 734 C CA . ASP A 1 89 ? -9.809 10.630 -6.515 1.00 74.75 89 ASP A CA 1
ATOM 735 C C . ASP A 1 89 ? -9.358 10.207 -7.922 1.00 74.75 89 ASP A C 1
ATOM 737 O O . ASP A 1 89 ? -8.172 9.969 -8.201 1.00 74.75 89 ASP A O 1
ATOM 741 N N . LEU A 1 90 ? -10.329 10.138 -8.824 1.00 70.62 90 LEU A N 1
ATOM 742 C CA . LEU A 1 90 ? -10.134 9.940 -10.249 1.00 70.62 90 LEU A CA 1
ATOM 743 C C . LEU A 1 90 ? -10.705 11.184 -10.944 1.00 70.62 90 LEU A C 1
ATOM 745 O O . LEU A 1 90 ? -11.922 11.302 -11.062 1.00 70.62 90 LEU A O 1
ATOM 749 N N . PRO A 1 91 ? -9.856 12.114 -11.418 1.00 62.78 91 PRO A N 1
ATOM 750 C CA . PRO A 1 91 ? -10.322 13.316 -12.097 1.00 62.78 91 PRO A CA 1
ATOM 751 C C . PRO A 1 91 ? -11.277 12.969 -13.247 1.00 62.78 91 PRO A C 1
ATOM 753 O O . PRO A 1 91 ? -10.912 12.207 -14.143 1.00 62.78 91 PRO A O 1
ATOM 756 N N . GLY A 1 92 ? -12.490 13.528 -13.215 1.00 54.56 92 GLY A N 1
ATOM 757 C CA . GLY A 1 92 ? -13.548 13.249 -14.195 1.00 54.56 92 GLY A CA 1
ATOM 758 C C . GLY A 1 92 ? -14.488 12.090 -13.836 1.00 54.56 92 GLY A C 1
ATOM 759 O O . GLY A 1 92 ? -15.421 11.836 -14.590 1.00 54.56 92 GLY A O 1
ATOM 760 N N . ALA A 1 93 ? -14.300 11.423 -12.691 1.00 55.09 93 ALA A N 1
ATOM 761 C CA . ALA A 1 93 ? -15.232 10.413 -12.175 1.00 55.09 93 ALA A CA 1
ATOM 762 C C . ALA A 1 93 ? -16.528 10.999 -11.582 1.00 55.09 93 ALA A C 1
ATOM 764 O O . ALA A 1 93 ? -17.417 10.240 -11.209 1.00 55.09 93 ALA A O 1
ATOM 765 N N . ASP A 1 94 ? -16.652 12.331 -11.539 1.00 52.22 94 ASP A N 1
ATOM 766 C CA . ASP A 1 94 ? -17.907 13.035 -11.249 1.00 52.22 94 ASP A CA 1
ATOM 767 C C . ASP A 1 94 ? -18.889 13.007 -12.441 1.00 52.22 94 ASP A C 1
ATOM 769 O O . ASP A 1 94 ? -19.992 13.546 -12.339 1.00 52.22 94 ASP A O 1
ATOM 773 N N . ASP A 1 95 ? -18.510 12.412 -13.582 1.00 53.88 95 ASP A N 1
ATOM 774 C CA . ASP A 1 95 ? -19.442 12.154 -14.680 1.00 53.88 95 ASP A CA 1
ATOM 775 C C . ASP A 1 95 ? -20.483 11.111 -14.226 1.00 53.88 95 ASP A C 1
ATOM 777 O O . ASP A 1 95 ? -20.126 9.953 -13.995 1.00 53.88 95 ASP A O 1
ATOM 781 N N . PRO A 1 96 ? -21.778 11.471 -14.130 1.00 53.12 96 PRO A N 1
ATOM 782 C CA . PRO A 1 96 ? -22.830 10.548 -13.708 1.00 53.12 96 PRO A CA 1
ATOM 783 C C . PRO A 1 96 ? -23.016 9.347 -14.654 1.00 53.12 96 PRO A C 1
ATOM 785 O O . PRO A 1 96 ? -23.729 8.408 -14.302 1.00 53.12 96 PRO A O 1
ATOM 788 N N . ASN A 1 97 ? -22.390 9.351 -15.838 1.00 54.03 97 ASN A N 1
ATOM 789 C CA . ASN A 1 97 ? -22.368 8.220 -16.766 1.00 54.03 97 ASN A CA 1
ATOM 790 C C . ASN A 1 97 ? -21.228 7.224 -16.487 1.00 54.03 97 ASN A C 1
ATOM 792 O O . ASN A 1 97 ? -21.239 6.117 -17.032 1.00 54.03 97 ASN A O 1
ATOM 796 N N . VAL A 1 98 ? -20.257 7.578 -15.639 1.00 53.91 98 VAL A N 1
ATOM 797 C CA . VAL A 1 98 ? -19.252 6.645 -15.122 1.00 53.91 98 VAL A CA 1
ATOM 798 C C . VAL A 1 98 ? -19.851 5.964 -13.893 1.00 53.91 98 VAL A C 1
ATOM 800 O O . VAL A 1 98 ? -19.807 6.470 -12.775 1.00 53.91 98 VAL A O 1
ATOM 803 N N . PHE A 1 99 ? -20.468 4.801 -14.107 1.00 45.12 99 PHE A N 1
ATOM 804 C CA . PHE A 1 99 ? -20.981 3.974 -13.016 1.00 45.12 99 PHE A CA 1
ATOM 805 C C . PHE A 1 99 ? -19.837 3.559 -12.078 1.00 45.12 99 PHE A C 1
ATOM 807 O O . PHE A 1 99 ? -18.932 2.830 -12.480 1.00 45.12 99 PHE A O 1
ATOM 814 N N . GLY A 1 100 ? -19.922 3.987 -10.818 1.00 51.69 100 GLY A N 1
ATOM 815 C CA . GLY A 1 100 ? -18.990 3.622 -9.753 1.00 51.69 100 GLY A CA 1
ATOM 816 C C . GLY A 1 100 ? -18.173 4.819 -9.284 1.00 51.69 100 GLY A C 1
ATOM 817 O O . GLY A 1 100 ? -17.171 5.179 -9.894 1.00 51.69 100 GLY A O 1
ATOM 818 N N . TYR A 1 101 ? -18.583 5.400 -8.155 1.00 59.59 101 TYR A N 1
ATOM 819 C CA . TYR A 1 101 ? -17.818 6.425 -7.446 1.00 59.59 101 TYR A CA 1
ATOM 820 C C . TYR A 1 101 ? -16.370 5.937 -7.278 1.00 59.59 101 TYR A C 1
ATOM 822 O O . TYR A 1 101 ? -16.142 4.893 -6.656 1.00 59.59 101 TYR A O 1
ATOM 830 N N . SER A 1 102 ? -15.386 6.651 -7.836 1.00 69.00 102 SER A N 1
ATOM 831 C CA . SER A 1 102 ? -13.979 6.215 -7.800 1.00 69.00 102 SER A CA 1
ATOM 832 C C . SER A 1 102 ? -13.505 5.966 -6.370 1.00 69.00 102 SER A C 1
ATOM 834 O O . SER A 1 102 ? -12.816 4.985 -6.092 1.00 69.00 102 SER A O 1
ATOM 836 N N . GLY A 1 103 ? -13.981 6.803 -5.444 1.00 76.75 103 GLY A N 1
ATOM 837 C CA . GLY A 1 103 ? -13.625 6.731 -4.039 1.00 76.75 103 GLY A CA 1
ATOM 838 C C . GLY A 1 103 ? -14.224 5.557 -3.265 1.00 76.75 103 GLY A C 1
ATOM 839 O O . GLY A 1 103 ? -13.697 5.209 -2.213 1.00 76.75 103 GLY A O 1
ATOM 840 N N . GLU A 1 104 ? -15.287 4.926 -3.768 1.00 83.06 104 GLU A N 1
ATOM 841 C CA . GLU A 1 104 ? -15.881 3.728 -3.152 1.00 83.06 104 GLU A CA 1
ATOM 842 C C . GLU A 1 104 ? -15.307 2.426 -3.717 1.00 83.06 104 GLU A C 1
ATOM 844 O O . GLU A 1 104 ? -15.393 1.389 -3.064 1.00 83.06 104 GLU A O 1
ATOM 849 N N . ASN A 1 105 ? -14.694 2.490 -4.900 1.00 86.31 105 ASN A N 1
ATOM 850 C CA . ASN A 1 105 ? -14.163 1.336 -5.628 1.00 86.31 105 ASN A CA 1
ATOM 851 C C . ASN A 1 105 ? -12.632 1.282 -5.627 1.00 86.31 105 ASN A C 1
ATOM 853 O O . ASN A 1 105 ? -12.043 0.479 -6.348 1.00 86.31 105 ASN A O 1
ATOM 857 N N . ALA A 1 106 ? -11.986 2.152 -4.845 1.00 92.75 106 ALA A N 1
ATOM 858 C CA . ALA A 1 106 ? -10.543 2.328 -4.860 1.00 92.75 106 ALA A CA 1
ATOM 859 C C . ALA A 1 106 ? -10.028 2.541 -6.293 1.00 92.75 106 ALA A C 1
ATOM 861 O O . ALA A 1 106 ? -9.147 1.828 -6.740 1.00 92.75 106 ALA A O 1
ATOM 862 N N . HIS A 1 107 ? -10.596 3.471 -7.059 1.00 90.38 107 HIS A N 1
ATOM 863 C CA . HIS A 1 107 ? -10.055 3.873 -8.361 1.00 90.38 107 HIS A CA 1
ATOM 864 C C . HIS A 1 107 ? -9.320 5.203 -8.206 1.00 90.38 107 HIS A C 1
ATOM 866 O O . HIS A 1 107 ? -9.780 6.085 -7.488 1.00 90.38 107 HIS A O 1
ATOM 872 N N . TRP A 1 108 ? -8.171 5.360 -8.863 1.00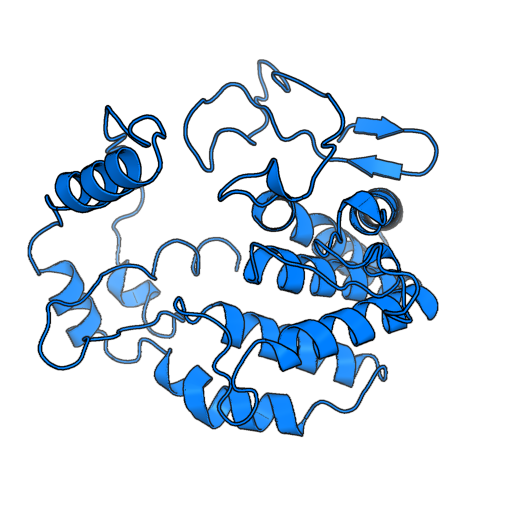 88.62 108 TRP A N 1
ATOM 873 C CA . TRP A 1 108 ? -7.295 6.512 -8.621 1.00 88.62 108 TRP A CA 1
ATOM 874 C C . TRP A 1 108 ? -6.456 6.929 -9.828 1.00 88.62 108 TRP A C 1
ATOM 876 O O . TRP A 1 108 ? -6.242 6.174 -10.782 1.00 88.62 108 TRP A O 1
ATOM 886 N N . THR A 1 109 ? -5.887 8.128 -9.717 1.00 83.75 109 THR A N 1
ATOM 887 C CA . THR A 1 109 ? -4.718 8.582 -10.485 1.00 83.75 109 THR A CA 1
ATOM 888 C C . THR A 1 109 ? -3.615 9.035 -9.540 1.00 83.75 109 THR A C 1
ATOM 890 O O . THR A 1 109 ? -3.890 9.459 -8.424 1.00 83.75 109 THR A O 1
ATOM 893 N N . GLY A 1 110 ? -2.365 9.000 -9.998 1.00 83.12 110 GLY A N 1
ATOM 894 C CA . GLY A 1 110 ? -1.226 9.495 -9.228 1.00 83.12 110 GLY A CA 1
ATOM 895 C C . GLY A 1 110 ? -0.211 8.402 -8.932 1.00 83.12 110 GLY A C 1
ATOM 896 O O . GLY A 1 110 ? 0.096 7.575 -9.790 1.00 83.12 110 GLY A O 1
ATOM 897 N N . HIS A 1 111 ? 0.346 8.436 -7.727 1.00 87.19 111 HIS A N 1
ATOM 898 C CA . HIS A 1 111 ? 1.532 7.673 -7.371 1.00 87.19 111 HIS A CA 1
ATOM 899 C C . HIS A 1 111 ? 1.223 6.174 -7.184 1.00 87.19 111 HIS A C 1
ATOM 901 O O . HIS A 1 111 ? 0.677 5.745 -6.164 1.00 87.19 111 HIS A O 1
ATOM 907 N N . PHE A 1 112 ? 1.564 5.365 -8.193 1.00 87.88 112 PHE A N 1
ATOM 908 C CA . PHE A 1 112 ? 1.147 3.963 -8.308 1.00 87.88 112 PHE A CA 1
ATOM 909 C C . PHE A 1 112 ? 1.550 3.104 -7.097 1.00 87.88 112 PHE A C 1
ATOM 911 O O . PHE A 1 112 ? 0.719 2.393 -6.533 1.00 87.88 112 PHE A O 1
ATOM 918 N N . HIS A 1 113 ? 2.807 3.191 -6.650 1.00 86.19 113 HIS A N 1
ATOM 919 C CA . HIS A 1 113 ? 3.338 2.333 -5.580 1.00 86.19 113 HIS A CA 1
ATOM 920 C C . HIS A 1 113 ? 2.683 2.578 -4.232 1.00 86.19 113 HIS A C 1
ATOM 922 O O . HIS A 1 113 ? 2.382 1.624 -3.517 1.00 86.19 113 HIS A O 1
ATOM 928 N N . GLY A 1 114 ? 2.456 3.847 -3.906 1.00 89.50 114 GLY A N 1
ATOM 929 C CA . GLY A 1 114 ? 1.775 4.274 -2.690 1.00 89.50 114 GLY A CA 1
ATOM 930 C C . GLY A 1 114 ? 0.383 3.663 -2.609 1.00 89.50 114 GLY A C 1
ATOM 931 O O . GLY A 1 114 ? 0.045 3.044 -1.598 1.00 89.50 114 GLY A O 1
ATOM 932 N N . HIS A 1 115 ? -0.390 3.746 -3.693 1.00 93.56 115 HIS A N 1
ATOM 933 C CA . HIS A 1 115 ? -1.729 3.162 -3.752 1.00 93.56 115 HIS A CA 1
ATOM 934 C C . HIS A 1 115 ? -1.697 1.644 -3.560 1.00 93.56 115 HIS A C 1
ATOM 936 O O . HIS A 1 115 ? -2.365 1.138 -2.663 1.00 93.56 115 HIS A O 1
ATOM 942 N N . VAL A 1 116 ? -0.864 0.913 -4.310 1.00 95.00 116 VAL A N 1
ATOM 943 C CA . VAL A 1 116 ? -0.783 -0.557 -4.186 1.00 95.00 116 VAL A CA 1
ATOM 944 C C . VAL A 1 116 ? -0.309 -0.987 -2.788 1.00 95.00 116 VAL A C 1
ATOM 946 O O . VAL A 1 116 ? -0.846 -1.933 -2.211 1.00 95.00 116 VAL A O 1
ATOM 949 N N . ASN A 1 117 ? 0.642 -0.264 -2.188 1.00 93.38 117 ASN A N 1
ATOM 950 C CA . ASN A 1 117 ? 1.068 -0.502 -0.805 1.00 93.38 117 ASN A CA 1
ATOM 951 C C . ASN A 1 117 ? -0.060 -0.260 0.205 1.00 93.38 117 ASN A C 1
ATOM 953 O O . ASN A 1 117 ? -0.213 -1.024 1.158 1.00 93.38 117 ASN A O 1
ATOM 957 N N . THR A 1 118 ? -0.852 0.788 -0.005 1.00 97.06 118 THR A N 1
ATOM 958 C CA . THR A 1 118 ? -1.992 1.117 0.856 1.00 97.06 118 THR A CA 1
ATOM 959 C C . THR A 1 118 ? -3.089 0.068 0.738 1.00 97.06 118 THR A C 1
ATOM 961 O O . THR A 1 118 ? -3.594 -0.395 1.757 1.00 97.06 118 THR A O 1
ATOM 964 N N . LEU A 1 119 ? -3.399 -0.389 -0.480 1.00 98.12 119 LEU A N 1
ATOM 965 C CA . LEU A 1 119 ? -4.324 -1.501 -0.716 1.00 98.12 119 LEU A CA 1
ATOM 966 C C . LEU A 1 119 ? -3.884 -2.760 0.033 1.00 98.12 119 LEU A C 1
ATOM 968 O O . LEU A 1 119 ? -4.690 -3.385 0.721 1.00 98.12 119 LEU A O 1
ATOM 972 N N . ARG A 1 120 ? -2.591 -3.099 -0.024 1.00 97.94 120 ARG A N 1
ATOM 973 C CA . ARG A 1 120 ? -2.038 -4.217 0.746 1.00 97.94 120 ARG A CA 1
ATOM 974 C C . ARG A 1 120 ? -2.254 -4.038 2.252 1.00 97.94 120 ARG A C 1
ATOM 976 O O . ARG A 1 120 ? -2.651 -4.990 2.918 1.00 97.94 120 ARG A O 1
ATOM 983 N N . ALA A 1 121 ? -2.000 -2.854 2.799 1.00 98.12 121 ALA A N 1
ATOM 984 C CA . ALA A 1 121 ? -2.181 -2.594 4.226 1.00 98.12 121 ALA A CA 1
ATOM 985 C C . ALA A 1 121 ? -3.656 -2.664 4.662 1.00 98.12 121 ALA A C 1
ATOM 987 O O . ALA A 1 121 ? -3.959 -3.216 5.721 1.00 98.12 121 ALA A O 1
ATOM 988 N N . ILE A 1 122 ? -4.571 -2.160 3.827 1.00 98.69 122 ILE A N 1
ATOM 989 C CA . ILE A 1 122 ? -6.020 -2.284 4.033 1.00 98.69 122 ILE A CA 1
ATOM 990 C C . ILE A 1 122 ? -6.426 -3.761 4.023 1.00 98.69 122 ILE A C 1
ATOM 992 O O . ILE A 1 122 ? -7.174 -4.181 4.903 1.00 98.69 122 ILE A O 1
ATOM 996 N N . LEU A 1 123 ? -5.894 -4.567 3.097 1.00 98.75 123 LEU A N 1
ATOM 997 C CA . LEU A 1 123 ? -6.167 -6.005 3.037 1.00 98.75 123 LEU A CA 1
ATOM 998 C C . LEU A 1 123 ? -5.699 -6.731 4.298 1.00 98.75 123 LEU A C 1
ATOM 1000 O O . LEU A 1 123 ? -6.424 -7.565 4.831 1.00 98.75 123 LEU A O 1
ATOM 1004 N N . GLU A 1 124 ? -4.502 -6.415 4.791 1.00 98.50 124 GLU A N 1
ATOM 1005 C CA . GLU A 1 124 ? -3.951 -7.029 6.004 1.00 98.50 124 GLU A CA 1
ATOM 1006 C C . GLU A 1 124 ? -4.851 -6.772 7.225 1.00 98.50 124 GLU A C 1
ATOM 1008 O O . GLU A 1 124 ? -5.134 -7.701 7.986 1.00 98.50 124 GLU A O 1
ATOM 1013 N N . TYR A 1 125 ? -5.385 -5.554 7.363 1.00 98.81 125 TYR A N 1
ATOM 1014 C CA . TYR A 1 125 ? -6.408 -5.249 8.366 1.00 98.81 125 TYR A CA 1
ATOM 1015 C C . TYR A 1 125 ? -7.730 -5.978 8.097 1.00 98.81 125 TYR A C 1
ATOM 1017 O O . TYR A 1 125 ? -8.257 -6.635 8.993 1.00 98.81 125 TYR A O 1
ATOM 1025 N N . ALA A 1 126 ? -8.246 -5.920 6.867 1.00 98.69 126 ALA A N 1
ATOM 1026 C CA . ALA A 1 126 ? -9.517 -6.532 6.485 1.00 98.69 126 ALA A CA 1
ATOM 1027 C C . ALA A 1 126 ? -9.533 -8.048 6.721 1.00 98.69 126 ALA A C 1
ATOM 1029 O O . ALA A 1 126 ? -10.546 -8.606 7.134 1.00 98.69 126 ALA A O 1
ATOM 1030 N N . VAL A 1 127 ? -8.406 -8.729 6.503 1.00 98.50 127 VAL A N 1
ATOM 1031 C CA . VAL A 1 127 ? -8.247 -10.145 6.844 1.00 98.50 127 VAL A CA 1
ATOM 1032 C C . VAL A 1 127 ? -8.240 -10.344 8.360 1.00 98.50 127 VAL A C 1
ATOM 1034 O O . VAL A 1 127 ? -8.906 -11.259 8.835 1.00 98.50 127 VAL A O 1
ATOM 1037 N N . ALA A 1 128 ? -7.543 -9.494 9.122 1.00 98.50 128 ALA A N 1
ATOM 1038 C CA . ALA A 1 128 ? -7.476 -9.603 10.582 1.00 98.50 128 ALA A CA 1
ATOM 1039 C C . ALA A 1 128 ? -8.848 -9.463 11.268 1.00 98.50 128 ALA A C 1
ATOM 1041 O O . ALA A 1 128 ? -9.083 -10.128 12.272 1.00 98.50 128 ALA A O 1
ATOM 1042 N N . VAL A 1 129 ? -9.751 -8.640 10.720 1.00 98.50 129 VAL A N 1
ATOM 1043 C CA . VAL A 1 129 ? -11.115 -8.440 11.256 1.00 98.50 129 VAL A CA 1
ATOM 1044 C C . VAL A 1 129 ? -12.216 -9.139 10.448 1.00 98.50 129 VAL A C 1
ATOM 1046 O O . VAL A 1 129 ? -13.393 -9.000 10.761 1.00 98.50 129 VAL A O 1
ATOM 1049 N N . ASN A 1 130 ? -11.842 -9.887 9.408 1.00 98.00 130 ASN A N 1
ATOM 1050 C CA . ASN A 1 130 ? -12.748 -10.531 8.455 1.00 98.00 130 ASN A CA 1
ATOM 1051 C C . ASN A 1 130 ? -13.807 -9.593 7.824 1.00 98.00 130 ASN A C 1
ATOM 1053 O O . ASN A 1 130 ? -14.974 -9.955 7.684 1.00 98.00 130 ASN A O 1
ATOM 1057 N N . ASP A 1 131 ? -13.398 -8.395 7.408 1.00 98.50 131 ASP A N 1
ATOM 1058 C CA . ASP A 1 131 ? -14.279 -7.413 6.770 1.00 98.50 131 ASP A CA 1
ATOM 1059 C C . ASP A 1 131 ? -14.389 -7.671 5.257 1.00 98.50 131 ASP A C 1
ATOM 1061 O O . ASP A 1 131 ? -13.450 -7.434 4.491 1.00 98.50 131 ASP A O 1
ATOM 1065 N N . ALA A 1 132 ? -15.548 -8.167 4.817 1.00 97.94 132 ALA A N 1
ATOM 1066 C CA . ALA A 1 132 ? -15.813 -8.469 3.410 1.00 97.94 132 ALA A CA 1
ATOM 1067 C C . ALA A 1 132 ? -15.867 -7.217 2.518 1.00 97.94 132 ALA A C 1
ATOM 1069 O O . ALA A 1 132 ? -15.448 -7.274 1.363 1.00 97.94 132 ALA A O 1
ATOM 1070 N N . ARG A 1 133 ? -16.335 -6.077 3.041 1.00 97.12 133 ARG A N 1
ATOM 1071 C CA . ARG A 1 133 ? -16.439 -4.833 2.270 1.00 97.12 133 ARG A CA 1
ATOM 1072 C C . ARG A 1 133 ? -15.055 -4.265 1.981 1.00 97.12 133 ARG A C 1
ATOM 1074 O O . ARG A 1 133 ? -14.791 -3.848 0.859 1.00 97.12 133 ARG A O 1
ATOM 1081 N N . LEU A 1 134 ? -14.162 -4.277 2.970 1.00 98.31 134 LEU A N 1
ATOM 1082 C CA . LEU A 1 134 ? -12.780 -3.845 2.770 1.00 98.31 134 LEU A CA 1
ATOM 1083 C C . LEU A 1 134 ? -12.003 -4.802 1.861 1.00 98.31 134 LEU A C 1
ATOM 1085 O O . LEU A 1 134 ? -11.192 -4.345 1.060 1.00 98.31 134 LEU A O 1
ATOM 1089 N N . LYS A 1 135 ? -12.265 -6.112 1.931 1.00 98.62 135 LYS A N 1
ATOM 1090 C CA . LYS A 1 135 ? -11.699 -7.077 0.974 1.00 98.62 135 LYS A CA 1
ATOM 1091 C C . LYS A 1 135 ? -12.117 -6.752 -0.464 1.00 98.62 135 LYS A C 1
ATOM 1093 O O . LYS A 1 135 ? -11.255 -6.711 -1.338 1.00 98.62 135 LYS A O 1
ATOM 1098 N N . GLU A 1 136 ? -13.396 -6.453 -0.697 1.00 97.38 136 GLU A N 1
ATOM 1099 C CA . GLU A 1 136 ? -13.884 -6.063 -2.027 1.00 97.38 136 GLU A CA 1
ATOM 1100 C C . GLU A 1 136 ? -13.308 -4.718 -2.488 1.00 97.38 136 GLU A C 1
ATOM 1102 O O . GLU A 1 136 ? -12.877 -4.602 -3.632 1.00 97.38 136 GLU A O 1
ATOM 1107 N N . PHE A 1 137 ? -13.205 -3.732 -1.591 1.00 97.12 137 PHE A N 1
ATOM 1108 C CA . PHE A 1 137 ? -12.545 -2.453 -1.878 1.00 97.12 137 PHE A CA 1
ATOM 1109 C C . PHE A 1 137 ? -11.114 -2.662 -2.395 1.00 97.12 137 PHE A C 1
ATOM 1111 O O . PHE A 1 137 ? -10.709 -2.079 -3.400 1.00 97.12 137 PHE A O 1
ATOM 1118 N N . VAL A 1 138 ? -10.352 -3.544 -1.739 1.00 98.25 138 VAL A N 1
ATOM 1119 C CA . VAL A 1 138 ? -8.990 -3.882 -2.168 1.00 98.25 138 VAL A CA 1
ATOM 1120 C C . VAL A 1 138 ? -8.989 -4.609 -3.510 1.00 98.25 138 VAL A C 1
ATOM 1122 O O . VAL A 1 138 ? -8.161 -4.281 -4.360 1.00 98.25 138 VAL A O 1
ATOM 1125 N N . ARG A 1 139 ? -9.889 -5.579 -3.709 1.00 98.06 139 ARG A N 1
ATOM 1126 C CA . ARG A 1 139 ? -10.007 -6.326 -4.970 1.00 98.06 139 ARG A CA 1
ATOM 1127 C C . ARG A 1 139 ? -10.269 -5.385 -6.143 1.00 98.06 139 ARG A C 1
ATOM 1129 O O . ARG A 1 139 ? -9.545 -5.434 -7.131 1.00 98.06 139 ARG A O 1
ATOM 1136 N N . SER A 1 140 ? -11.240 -4.487 -5.992 1.00 96.19 140 SER A N 1
ATOM 1137 C CA . SER A 1 140 ? -11.565 -3.465 -6.987 1.00 96.19 140 SER A CA 1
ATOM 1138 C C . SER A 1 140 ? -10.352 -2.585 -7.301 1.00 96.19 140 SER A C 1
ATOM 1140 O O . SER A 1 140 ? -9.998 -2.392 -8.465 1.00 96.19 140 SER A O 1
ATOM 1142 N N . GLY A 1 141 ? -9.624 -2.151 -6.268 1.00 95.69 141 GLY A N 1
ATOM 1143 C CA . GLY A 1 141 ? -8.390 -1.397 -6.460 1.00 95.69 141 GLY A CA 1
ATOM 1144 C C . GLY A 1 141 ? -7.285 -2.181 -7.175 1.00 95.69 141 GLY A C 1
ATOM 1145 O O . GLY A 1 141 ? -6.592 -1.635 -8.030 1.00 95.69 141 GLY A O 1
ATOM 1146 N N . TYR A 1 142 ? -7.119 -3.470 -6.883 1.00 97.44 142 TYR A N 1
ATOM 1147 C CA . TYR A 1 142 ? -6.159 -4.318 -7.591 1.00 97.44 142 TYR A CA 1
ATOM 1148 C C . TYR A 1 142 ? -6.494 -4.441 -9.082 1.00 97.44 142 TYR A C 1
ATOM 1150 O O . TYR A 1 142 ? -5.610 -4.248 -9.916 1.00 97.44 142 TYR A O 1
ATOM 1158 N N . GLU A 1 143 ? -7.759 -4.696 -9.426 1.00 96.50 143 GLU A N 1
ATOM 1159 C CA . GLU A 1 143 ? -8.208 -4.766 -10.824 1.00 96.50 143 GLU A CA 1
ATOM 1160 C C . GLU A 1 143 ? -8.006 -3.433 -11.549 1.00 96.50 143 GLU A C 1
ATOM 1162 O O . GLU A 1 143 ? -7.537 -3.395 -12.693 1.00 96.50 143 GLU A O 1
ATOM 1167 N N . TRP A 1 144 ? -8.271 -2.321 -10.857 1.00 93.94 144 TRP A N 1
ATOM 1168 C CA . TRP A 1 144 ? -7.955 -0.997 -11.368 1.00 93.94 144 TRP A CA 1
ATOM 1169 C C . TRP A 1 144 ? -6.463 -0.864 -11.669 1.00 93.94 144 TRP A C 1
ATOM 1171 O O . TRP A 1 144 ? -6.112 -0.573 -12.812 1.00 93.94 144 TRP A O 1
ATOM 1181 N N . ALA A 1 145 ? -5.578 -1.142 -10.706 1.00 93.81 145 ALA A N 1
ATOM 1182 C CA . ALA A 1 145 ? -4.127 -1.084 -10.901 1.00 93.81 145 ALA A CA 1
ATOM 1183 C C . ALA A 1 145 ? -3.661 -1.971 -12.063 1.00 93.81 145 ALA A C 1
ATOM 1185 O O . ALA A 1 145 ? -2.861 -1.542 -12.899 1.00 93.81 145 ALA A O 1
ATOM 1186 N N . ARG A 1 146 ? -4.201 -3.190 -12.143 1.00 94.88 146 ARG A N 1
ATOM 1187 C CA . ARG A 1 146 ? -3.909 -4.175 -13.184 1.00 94.88 146 ARG A CA 1
ATOM 1188 C C . ARG A 1 146 ? -4.226 -3.644 -14.581 1.00 94.88 146 ARG A C 1
ATOM 1190 O O . ARG A 1 146 ? -3.430 -3.839 -15.498 1.00 94.88 146 ARG A O 1
ATOM 1197 N N . SER A 1 147 ? -5.328 -2.906 -14.731 1.00 92.38 147 SER A N 1
ATOM 1198 C CA . SER A 1 147 ? -5.735 -2.289 -16.003 1.00 92.38 147 SER A CA 1
ATOM 1199 C C . SER A 1 147 ? -4.817 -1.153 -16.486 1.00 92.38 147 SER A C 1
ATOM 1201 O O . SER A 1 147 ? -4.886 -0.762 -17.651 1.00 92.38 147 SER A O 1
ATOM 1203 N N . ARG A 1 148 ? -3.955 -0.603 -15.613 1.00 88.00 148 ARG A N 1
ATOM 1204 C CA . ARG A 1 148 ? -3.069 0.534 -15.934 1.00 88.00 148 ARG A CA 1
ATOM 1205 C C . ARG A 1 148 ? -1.714 0.121 -16.507 1.00 88.00 148 ARG A C 1
ATOM 1207 O O . ARG A 1 148 ? -0.985 0.988 -16.982 1.00 88.00 148 ARG A O 1
ATOM 1214 N N . GLY A 1 149 ? -1.374 -1.166 -16.453 1.00 87.38 149 GLY A N 1
ATOM 1215 C CA . GLY A 1 149 ? -0.128 -1.713 -16.988 1.00 87.38 149 GLY A CA 1
ATOM 1216 C C . GLY A 1 149 ? -0.347 -2.728 -18.106 1.00 87.38 149 GLY A C 1
ATOM 1217 O O . GLY A 1 149 ? -1.462 -2.979 -18.559 1.00 87.38 149 GLY A O 1
ATOM 1218 N N . ILE A 1 150 ? 0.739 -3.365 -18.534 1.00 92.19 150 ILE A N 1
ATOM 1219 C CA . ILE A 1 150 ? 0.696 -4.547 -19.395 1.00 92.19 150 ILE A CA 1
ATOM 1220 C C . ILE A 1 150 ? 0.751 -5.771 -18.481 1.00 92.19 150 ILE A C 1
ATOM 1222 O O . ILE A 1 150 ? 1.815 -6.359 -18.272 1.00 92.19 150 ILE A O 1
ATOM 1226 N N . ALA A 1 151 ? -0.416 -6.145 -17.943 1.00 92.94 151 ALA A N 1
ATOM 1227 C CA . ALA A 1 151 ? -0.557 -7.264 -17.009 1.00 92.94 151 ALA A CA 1
ATOM 1228 C C . ALA A 1 151 ? 0.090 -8.548 -17.551 1.00 92.94 151 ALA A C 1
ATOM 1230 O O . ALA A 1 151 ? 0.869 -9.178 -16.853 1.00 92.94 151 ALA A O 1
ATOM 1231 N N . ARG A 1 152 ? -0.073 -8.849 -18.847 1.00 91.19 152 ARG A N 1
ATOM 1232 C CA . ARG A 1 152 ? 0.479 -10.068 -19.473 1.00 91.19 152 ARG A CA 1
ATOM 1233 C C . ARG A 1 152 ? 1.975 -10.325 -19.266 1.00 91.19 152 ARG A C 1
ATOM 1235 O O . ARG A 1 152 ? 2.427 -11.451 -19.426 1.00 91.19 152 ARG A O 1
ATOM 1242 N N . ILE A 1 153 ? 2.748 -9.279 -18.987 1.00 91.69 153 ILE A N 1
ATOM 1243 C CA . ILE A 1 153 ? 4.190 -9.382 -18.735 1.00 91.69 153 ILE A CA 1
ATOM 1244 C C . ILE A 1 153 ? 4.591 -8.782 -17.386 1.00 91.69 153 ILE A C 1
ATOM 1246 O O . ILE A 1 153 ? 5.779 -8.673 -17.109 1.00 91.69 153 ILE A O 1
ATOM 1250 N N . GLY A 1 154 ? 3.631 -8.356 -16.564 1.00 90.06 154 GLY A N 1
ATOM 1251 C CA . GLY A 1 154 ? 3.885 -7.699 -15.287 1.00 90.06 154 GLY A CA 1
ATOM 1252 C C . GLY A 1 154 ? 4.551 -6.329 -15.403 1.00 90.06 154 GLY A C 1
ATOM 1253 O O . GLY A 1 154 ? 5.354 -5.986 -14.548 1.00 90.06 154 GLY A O 1
ATOM 1254 N N . LEU A 1 155 ? 4.279 -5.546 -16.452 1.00 89.75 155 LEU A N 1
ATOM 1255 C CA . LEU A 1 155 ? 4.857 -4.204 -16.605 1.00 89.75 155 LEU A CA 1
ATOM 1256 C C . LEU A 1 155 ? 3.856 -3.133 -16.157 1.00 89.75 155 LEU A C 1
ATOM 1258 O O . LEU A 1 155 ? 2.933 -2.809 -16.903 1.00 89.75 155 LEU A O 1
ATOM 1262 N N . PHE A 1 156 ? 4.048 -2.567 -14.964 1.00 87.38 156 PHE A N 1
ATOM 1263 C CA . PHE A 1 156 ? 3.105 -1.607 -14.363 1.00 87.38 156 PHE A CA 1
ATOM 1264 C C . PHE A 1 156 ? 3.646 -0.190 -14.206 1.00 87.38 156 PHE A C 1
ATOM 1266 O O . PHE A 1 156 ? 2.874 0.761 -14.122 1.00 87.38 156 PHE A O 1
ATOM 1273 N N . ASP A 1 157 ? 4.964 -0.034 -14.167 1.00 78.06 157 ASP A N 1
ATOM 1274 C CA . ASP A 1 157 ? 5.612 1.247 -13.952 1.00 78.06 157 ASP A CA 1
ATOM 1275 C C . ASP A 1 157 ? 7.012 1.280 -14.574 1.00 78.06 157 ASP A C 1
ATOM 1277 O O . ASP A 1 157 ? 7.578 0.264 -14.979 1.00 78.06 157 ASP A O 1
ATOM 1281 N N . GLU A 1 158 ? 7.591 2.475 -14.648 1.00 69.12 158 GLU A N 1
ATOM 1282 C CA . GLU A 1 158 ? 8.928 2.666 -15.209 1.00 69.12 158 GLU A CA 1
ATOM 1283 C C . GLU A 1 158 ? 10.064 2.294 -14.248 1.00 69.12 158 GLU A C 1
ATOM 1285 O O . GLU A 1 158 ? 11.179 2.059 -14.719 1.00 69.12 158 GLU A O 1
ATOM 1290 N N . GLN A 1 159 ? 9.794 2.229 -12.937 1.00 64.88 159 GLN A N 1
ATOM 1291 C CA . GLN A 1 159 ? 10.791 1.996 -11.885 1.00 64.88 159 GLN A CA 1
ATOM 1292 C C . GLN A 1 159 ? 10.937 0.505 -11.528 1.00 64.88 159 GLN A C 1
ATOM 1294 O O . GLN A 1 159 ? 11.930 0.108 -10.918 1.00 64.88 159 GLN A O 1
ATOM 1299 N N . GLY A 1 160 ? 9.969 -0.326 -11.931 1.00 68.75 160 GLY A N 1
ATOM 1300 C CA . GLY A 1 160 ? 9.929 -1.776 -11.729 1.00 68.75 160 GLY A CA 1
ATOM 1301 C C . GLY A 1 160 ? 9.420 -2.210 -10.353 1.00 68.75 160 GLY A C 1
ATOM 1302 O O . GLY A 1 160 ? 8.990 -3.346 -10.155 1.00 68.75 160 GLY A O 1
ATOM 1303 N N . CYS A 1 161 ? 9.401 -1.313 -9.372 1.00 75.25 161 CYS A N 1
ATOM 1304 C CA . CYS A 1 161 ? 8.944 -1.643 -8.029 1.00 75.25 161 CYS A CA 1
ATOM 1305 C C . CYS A 1 161 ? 7.409 -1.695 -7.905 1.00 75.25 161 CYS A C 1
ATOM 1307 O O . CYS A 1 161 ? 6.895 -2.129 -6.868 1.00 75.25 161 CYS A O 1
ATOM 1309 N N . GLY A 1 162 ? 6.678 -1.332 -8.966 1.00 83.81 162 GLY A N 1
ATOM 1310 C CA . GLY A 1 162 ? 5.254 -1.622 -9.116 1.00 83.81 162 GLY A CA 1
ATOM 1311 C C . GLY A 1 162 ? 4.999 -3.107 -9.338 1.00 83.81 162 GLY A C 1
ATOM 1312 O O . GLY A 1 162 ? 4.111 -3.662 -8.696 1.00 83.81 162 GLY A O 1
ATOM 1313 N N . THR A 1 163 ? 5.830 -3.777 -10.138 1.00 89.56 163 THR A N 1
ATOM 1314 C CA . THR A 1 163 ? 5.727 -5.218 -10.420 1.00 89.56 163 THR A CA 1
ATOM 1315 C C . THR A 1 163 ? 5.778 -6.058 -9.147 1.00 89.56 163 THR A C 1
ATOM 1317 O O . THR A 1 163 ? 4.871 -6.846 -8.885 1.00 89.56 163 THR A O 1
ATOM 1320 N N . ALA A 1 164 ? 6.780 -5.833 -8.291 1.00 86.88 164 ALA A N 1
ATOM 1321 C CA . ALA A 1 164 ? 6.914 -6.555 -7.023 1.00 86.88 164 ALA A CA 1
ATOM 1322 C C . ALA A 1 164 ? 5.719 -6.323 -6.076 1.00 86.88 164 ALA A C 1
ATOM 1324 O O . ALA A 1 164 ? 5.249 -7.250 -5.414 1.00 86.88 164 ALA A O 1
ATOM 1325 N N . ARG A 1 165 ? 5.184 -5.096 -6.035 1.00 90.25 165 ARG A N 1
ATOM 1326 C CA . ARG A 1 165 ? 4.005 -4.758 -5.221 1.00 90.25 165 ARG A CA 1
ATOM 1327 C C . ARG A 1 165 ? 2.731 -5.415 -5.749 1.00 90.25 165 ARG A C 1
ATOM 1329 O O . ARG A 1 165 ? 1.945 -5.912 -4.946 1.00 90.25 165 ARG A O 1
ATOM 1336 N N . MET A 1 166 ? 2.557 -5.473 -7.069 1.00 95.81 166 MET A N 1
ATOM 1337 C CA . MET A 1 166 ? 1.438 -6.176 -7.702 1.00 95.81 166 MET A CA 1
ATOM 1338 C C . MET A 1 166 ? 1.493 -7.680 -7.426 1.00 95.81 166 MET A C 1
ATOM 1340 O O . MET A 1 166 ? 0.469 -8.249 -7.060 1.00 95.81 166 MET A O 1
ATOM 1344 N N . ILE A 1 167 ? 2.676 -8.306 -7.503 1.00 94.81 167 ILE A N 1
ATOM 1345 C CA . ILE A 1 167 ? 2.874 -9.716 -7.119 1.00 94.81 167 ILE A CA 1
ATOM 1346 C C . ILE A 1 167 ? 2.463 -9.937 -5.657 1.00 94.81 167 ILE A C 1
ATOM 1348 O O . ILE A 1 167 ? 1.669 -10.827 -5.357 1.00 94.81 167 ILE A O 1
ATOM 1352 N N . GLY A 1 168 ? 2.971 -9.107 -4.739 1.00 94.06 168 GLY A N 1
ATOM 1353 C CA . GLY A 1 168 ? 2.683 -9.240 -3.310 1.00 94.06 168 GLY A CA 1
ATOM 1354 C C . GLY A 1 168 ? 1.204 -9.045 -2.958 1.00 94.06 168 GLY A C 1
ATOM 1355 O O . GLY A 1 168 ? 0.687 -9.743 -2.084 1.00 94.06 168 GLY A O 1
ATOM 1356 N N . LEU A 1 169 ? 0.516 -8.116 -3.629 1.00 97.50 169 LEU A N 1
ATOM 1357 C CA . LEU A 1 169 ? -0.918 -7.898 -3.434 1.00 97.50 169 LEU A CA 1
ATOM 1358 C C . LEU A 1 169 ? -1.756 -9.035 -4.036 1.00 97.50 169 LEU A C 1
ATOM 1360 O O . LEU A 1 169 ? -2.653 -9.529 -3.357 1.00 97.50 169 LEU A O 1
ATOM 1364 N N . ALA A 1 170 ? -1.425 -9.494 -5.247 1.00 98.06 170 ALA A N 1
ATOM 1365 C CA . ALA A 1 170 ? -2.084 -10.622 -5.908 1.00 98.06 170 ALA A CA 1
ATOM 1366 C C . ALA A 1 170 ? -2.026 -11.889 -5.045 1.00 98.06 170 ALA A C 1
ATOM 1368 O O . ALA A 1 170 ? -3.059 -12.477 -4.742 1.00 98.06 170 ALA A O 1
ATOM 1369 N N . LEU A 1 171 ? -0.831 -12.242 -4.551 1.00 97.81 171 LEU A N 1
ATOM 1370 C CA . LEU A 1 171 ? -0.631 -13.374 -3.642 1.00 97.81 171 LEU A CA 1
ATOM 1371 C C . LEU A 1 171 ? -1.534 -13.291 -2.407 1.00 97.81 171 LEU A C 1
ATOM 1373 O O . LEU A 1 171 ? -2.158 -14.278 -2.034 1.00 97.81 171 LEU A O 1
ATOM 1377 N N . LYS A 1 172 ? -1.623 -12.116 -1.775 1.00 97.69 172 LYS A N 1
ATOM 1378 C CA . LYS A 1 172 ? -2.442 -11.925 -0.569 1.00 97.69 172 LYS A CA 1
ATOM 1379 C C . LYS A 1 172 ? -3.940 -11.954 -0.852 1.00 97.69 172 LYS A C 1
ATOM 1381 O O . LYS A 1 172 ? -4.686 -12.425 -0.001 1.00 97.69 172 LYS A O 1
ATOM 1386 N N . LEU A 1 173 ? -4.390 -11.449 -2.000 1.00 98.50 173 LEU A N 1
ATOM 1387 C CA . LEU A 1 173 ? -5.793 -11.547 -2.414 1.00 98.50 173 LEU A CA 1
ATOM 1388 C C . LEU A 1 173 ? -6.192 -13.005 -2.656 1.00 98.50 173 LEU A C 1
ATOM 1390 O O . LEU A 1 173 ? -7.255 -13.425 -2.194 1.00 98.50 173 LEU A O 1
ATOM 1394 N N . THR A 1 174 ? -5.308 -13.767 -3.302 1.00 98.31 174 THR A N 1
ATOM 1395 C CA . THR A 1 174 ? -5.478 -15.204 -3.523 1.00 98.31 174 THR A CA 1
ATOM 1396 C C . THR A 1 174 ? -5.498 -15.991 -2.220 1.00 98.31 174 THR A C 1
ATOM 1398 O O . THR A 1 174 ? -6.443 -16.734 -1.970 1.00 98.31 174 THR A O 1
ATOM 1401 N N . ASP A 1 175 ? -4.516 -15.776 -1.344 1.00 97.25 175 ASP A N 1
ATOM 1402 C CA . ASP A 1 175 ? -4.444 -16.424 -0.027 1.00 97.25 175 ASP A CA 1
ATOM 1403 C C . ASP A 1 175 ? -5.663 -16.095 0.854 1.00 97.25 175 ASP A C 1
ATOM 1405 O O . ASP A 1 175 ? -6.195 -16.953 1.556 1.00 97.25 175 ASP A O 1
ATOM 1409 N N . ALA A 1 176 ? -6.174 -14.862 0.771 1.00 96.81 176 ALA A N 1
ATOM 1410 C CA . ALA A 1 176 ? -7.367 -14.436 1.497 1.00 96.81 176 ALA A CA 1
ATOM 1411 C C . ALA A 1 176 ? -8.693 -14.958 0.901 1.00 96.81 176 ALA A C 1
ATOM 1413 O O . ALA A 1 176 ? -9.752 -14.673 1.471 1.00 96.81 176 ALA A O 1
ATOM 1414 N N . GLY A 1 177 ? -8.658 -15.675 -0.230 1.00 97.19 177 GLY A N 1
ATOM 1415 C CA . GLY A 1 177 ? -9.841 -16.192 -0.924 1.00 97.19 177 GLY A CA 1
ATOM 1416 C C . GLY A 1 177 ? -10.724 -15.107 -1.550 1.00 97.19 177 GLY A C 1
ATOM 1417 O O . GLY A 1 177 ? -11.920 -15.319 -1.726 1.00 97.19 177 GLY A O 1
ATOM 1418 N N . VAL A 1 178 ? -10.161 -13.928 -1.837 1.00 96.94 178 VAL A N 1
ATOM 1419 C CA . VAL A 1 178 ? -10.892 -12.764 -2.376 1.00 96.94 178 VAL A CA 1
ATOM 1420 C C . VAL A 1 178 ? -10.965 -12.799 -3.910 1.00 96.94 178 VAL A C 1
ATOM 1422 O O . VAL A 1 178 ? -11.901 -12.268 -4.501 1.00 96.94 178 VAL A O 1
ATOM 1425 N N . GLY A 1 179 ? -10.005 -13.453 -4.559 1.00 95.19 179 GLY A N 1
ATOM 1426 C CA . GLY A 1 179 ? -9.973 -13.712 -5.999 1.00 95.19 179 GLY A CA 1
ATOM 1427 C C . GLY A 1 179 ? -8.873 -14.717 -6.328 1.00 95.19 179 GLY A C 1
ATOM 1428 O O . GLY A 1 179 ? -8.033 -14.979 -5.478 1.00 95.19 179 GLY A O 1
ATOM 1429 N N . ASP A 1 180 ? -8.872 -15.292 -7.529 1.00 97.50 180 ASP A N 1
ATOM 1430 C CA . ASP A 1 180 ? -7.808 -16.203 -7.968 1.00 97.50 180 ASP A CA 1
ATOM 1431 C C . ASP A 1 180 ? -6.854 -15.479 -8.922 1.00 97.50 180 ASP A C 1
ATOM 1433 O O . ASP A 1 180 ? -7.157 -15.279 -10.099 1.00 97.50 180 ASP A O 1
ATOM 1437 N N . TYR A 1 181 ? -5.707 -15.061 -8.385 1.00 98.12 181 TYR A N 1
ATOM 1438 C CA . TYR A 1 181 ? -4.684 -14.306 -9.107 1.00 98.12 181 TYR A CA 1
ATOM 1439 C C . TYR A 1 181 ? -3.388 -15.097 -9.314 1.00 98.12 181 TYR A C 1
ATOM 1441 O O . TYR A 1 181 ? -2.333 -14.500 -9.533 1.00 98.12 181 TYR A O 1
ATOM 1449 N N . TRP A 1 182 ? -3.420 -16.433 -9.239 1.00 97.56 182 TRP A N 1
ATOM 1450 C CA . TRP A 1 182 ? -2.215 -17.246 -9.460 1.00 97.56 182 TRP A CA 1
ATOM 1451 C C . TRP A 1 182 ? -1.604 -17.048 -10.848 1.00 97.56 182 TRP A C 1
ATOM 1453 O O . TRP A 1 182 ? -0.381 -17.015 -10.974 1.00 97.56 182 TRP A O 1
ATOM 1463 N N . GLU A 1 183 ? -2.442 -16.851 -11.865 1.00 97.19 183 GLU A N 1
ATOM 1464 C CA . GLU A 1 183 ? -1.988 -16.582 -13.230 1.00 97.19 183 GLU A CA 1
ATOM 1465 C C . GLU A 1 183 ? -1.236 -15.246 -13.327 1.00 97.19 183 GLU A C 1
ATOM 1467 O O . GLU A 1 183 ? -0.162 -15.168 -13.918 1.00 97.19 183 GLU A O 1
ATOM 1472 N N . ASP A 1 184 ? -1.758 -14.201 -12.682 1.00 97.38 184 ASP A N 1
ATOM 1473 C CA . ASP A 1 184 ? -1.092 -12.902 -12.610 1.00 97.38 184 ASP A CA 1
ATOM 1474 C C . ASP A 1 184 ? 0.262 -13.028 -11.888 1.00 97.38 184 ASP A C 1
ATOM 1476 O O . ASP A 1 184 ? 1.274 -12.515 -12.360 1.00 97.38 184 ASP A O 1
ATOM 1480 N N . VAL A 1 185 ? 0.315 -13.762 -10.771 1.00 96.50 185 VAL A N 1
ATOM 1481 C CA . VAL A 1 185 ? 1.563 -14.020 -10.034 1.00 96.50 185 VAL A CA 1
ATOM 1482 C C . VAL A 1 185 ? 2.600 -14.727 -10.913 1.00 96.50 185 VAL A C 1
ATOM 1484 O O . VAL A 1 185 ? 3.747 -14.277 -10.966 1.00 96.50 185 VAL A O 1
ATOM 1487 N N . ASP A 1 186 ? 2.214 -15.799 -11.609 1.00 96.44 186 ASP A N 1
ATOM 1488 C CA . ASP A 1 186 ? 3.118 -16.554 -12.484 1.00 96.44 186 ASP A CA 1
ATOM 1489 C C . ASP A 1 186 ? 3.651 -15.673 -13.623 1.00 96.44 186 ASP A C 1
ATOM 1491 O O . ASP A 1 186 ? 4.869 -15.548 -13.800 1.00 96.44 186 ASP A O 1
ATOM 1495 N N . GLN A 1 187 ? 2.757 -14.969 -14.325 1.00 95.31 187 GLN A N 1
ATOM 1496 C CA . GLN A 1 187 ? 3.127 -14.087 -15.430 1.00 95.31 187 GLN A CA 1
ATOM 1497 C C . GLN A 1 187 ? 4.032 -12.942 -14.979 1.00 95.31 187 GLN A C 1
ATOM 1499 O O . GLN A 1 187 ? 4.996 -12.613 -15.673 1.00 95.31 187 GLN A O 1
ATOM 1504 N N . TYR A 1 188 ? 3.751 -12.308 -13.841 1.00 94.56 188 TYR A N 1
ATOM 1505 C CA . TYR A 1 188 ? 4.536 -11.158 -13.398 1.00 94.56 188 TYR A CA 1
ATOM 1506 C C . TYR A 1 188 ? 5.931 -11.593 -12.947 1.00 94.56 188 TYR A C 1
ATOM 1508 O O . TYR A 1 188 ? 6.899 -10.903 -13.261 1.00 94.56 188 TYR A O 1
ATOM 1516 N N . ILE A 1 189 ? 6.051 -12.734 -12.254 1.00 91.81 189 ILE A N 1
ATOM 1517 C CA . ILE A 1 189 ? 7.342 -13.268 -11.799 1.00 91.81 189 ILE A CA 1
ATOM 1518 C C . ILE A 1 189 ? 8.198 -13.691 -12.992 1.00 91.81 189 ILE A C 1
ATOM 1520 O O . ILE A 1 189 ? 9.328 -13.226 -13.095 1.00 91.81 189 ILE A O 1
ATOM 1524 N N . ARG A 1 190 ? 7.676 -14.530 -13.898 1.00 93.12 190 ARG A N 1
ATOM 1525 C CA . ARG A 1 190 ? 8.472 -15.127 -14.990 1.00 93.12 190 ARG A CA 1
ATOM 1526 C C . ARG A 1 190 ? 8.887 -14.147 -16.081 1.00 93.12 190 ARG A C 1
ATOM 1528 O O . ARG A 1 190 ? 9.782 -14.463 -16.858 1.00 93.12 190 ARG A O 1
ATOM 1535 N N . ASN A 1 191 ? 8.218 -13.000 -16.163 1.00 91.44 191 ASN A N 1
ATOM 1536 C CA . ASN A 1 191 ? 8.506 -11.970 -17.152 1.00 91.44 191 ASN A CA 1
ATOM 1537 C C . ASN A 1 191 ? 9.247 -10.799 -16.493 1.00 91.44 191 ASN A C 1
ATOM 1539 O O . ASN A 1 191 ? 10.402 -10.926 -16.093 1.00 91.44 191 ASN A O 1
ATOM 1543 N N . ASN A 1 192 ? 8.588 -9.644 -16.362 1.00 87.62 192 ASN A N 1
ATOM 1544 C CA . ASN A 1 192 ? 9.230 -8.423 -15.892 1.00 87.62 192 ASN A CA 1
ATOM 1545 C C . ASN A 1 192 ? 9.825 -8.566 -14.481 1.00 87.62 192 ASN A C 1
ATOM 1547 O O . ASN A 1 192 ? 10.871 -7.990 -14.217 1.00 87.62 192 ASN A O 1
ATOM 1551 N N . GLY A 1 193 ? 9.223 -9.367 -13.597 1.00 86.38 193 GLY A N 1
ATOM 1552 C CA . GLY A 1 193 ? 9.737 -9.622 -12.252 1.00 86.38 193 GLY A CA 1
ATOM 1553 C C . GLY A 1 193 ? 11.158 -10.190 -12.243 1.00 86.38 193 GLY A C 1
ATOM 1554 O O . GLY A 1 193 ? 12.005 -9.665 -11.523 1.00 86.38 193 GLY A O 1
ATOM 1555 N N . SER A 1 194 ? 11.440 -11.211 -13.056 1.00 86.69 194 SER A N 1
ATOM 1556 C CA . SER A 1 194 ? 12.786 -11.780 -13.211 1.00 86.69 194 SER A CA 1
ATOM 1557 C C . SER A 1 194 ? 13.763 -10.805 -13.870 1.00 86.69 194 SER A C 1
ATOM 1559 O O . SER A 1 194 ? 14.897 -10.688 -13.415 1.00 86.69 194 SER A O 1
ATOM 1561 N N . GLU A 1 195 ? 13.321 -10.050 -14.877 1.00 84.31 195 GLU A N 1
ATOM 1562 C CA . GLU A 1 195 ? 14.158 -9.055 -15.574 1.00 84.31 195 GLU A CA 1
ATOM 1563 C C . GLU A 1 195 ? 14.569 -7.866 -14.684 1.00 84.31 195 GLU A C 1
ATOM 1565 O O . GLU A 1 195 ? 15.535 -7.160 -14.969 1.00 84.31 195 GLU A O 1
ATOM 1570 N N . LEU A 1 196 ? 13.838 -7.622 -13.593 1.00 80.75 196 LEU A N 1
ATOM 1571 C CA . LEU A 1 196 ? 14.138 -6.566 -12.625 1.00 80.75 196 LEU A CA 1
ATOM 1572 C C . LEU A 1 196 ? 15.126 -6.990 -11.530 1.00 80.75 196 LEU A C 1
ATOM 1574 O O . LEU A 1 196 ? 15.475 -6.162 -10.686 1.00 80.75 196 LEU A O 1
ATOM 1578 N N . GLN A 1 197 ? 15.553 -8.253 -11.487 1.00 78.75 197 GLN A N 1
ATOM 1579 C CA . GLN A 1 197 ? 16.462 -8.723 -10.445 1.00 78.75 197 GLN A CA 1
ATOM 1580 C C . GLN A 1 197 ? 17.911 -8.349 -10.755 1.00 78.75 197 GLN A C 1
ATOM 1582 O O . GLN A 1 197 ? 18.461 -8.668 -11.810 1.00 78.75 197 GLN A O 1
ATOM 1587 N N . LEU A 1 198 ? 18.578 -7.726 -9.784 1.00 78.44 198 LEU A N 1
ATOM 1588 C CA . LEU A 1 198 ? 20.011 -7.457 -9.851 1.00 78.44 198 LEU A CA 1
ATOM 1589 C C . LEU A 1 198 ? 20.804 -8.746 -9.586 1.00 78.44 198 LEU A C 1
ATOM 1591 O O . LEU A 1 198 ? 21.200 -9.030 -8.457 1.00 78.44 198 LEU A O 1
ATOM 1595 N N . ALA A 1 199 ? 21.026 -9.544 -10.629 1.00 82.25 199 ALA A N 1
ATOM 1596 C CA . ALA A 1 199 ? 21.640 -10.869 -10.506 1.00 82.25 199 ALA A CA 1
ATOM 1597 C C . ALA A 1 199 ? 23.182 -10.879 -10.574 1.00 82.25 199 ALA A C 1
ATOM 1599 O O . ALA A 1 199 ? 23.801 -11.881 -10.219 1.00 82.25 199 ALA A O 1
ATOM 1600 N N . SER A 1 200 ? 23.821 -9.791 -11.022 1.00 83.31 200 SER A N 1
ATOM 1601 C CA . SER A 1 200 ? 25.275 -9.746 -11.240 1.00 83.31 200 SER A CA 1
ATOM 1602 C C . SER A 1 200 ? 25.964 -8.721 -10.346 1.00 83.31 200 SER A C 1
ATOM 1604 O O . SER A 1 200 ? 25.818 -7.513 -10.537 1.00 83.31 200 SER A O 1
ATOM 1606 N N . LEU A 1 201 ? 26.774 -9.208 -9.401 1.00 81.69 201 LEU A N 1
ATOM 1607 C CA . LEU A 1 201 ? 27.610 -8.359 -8.548 1.00 81.69 201 LEU A CA 1
ATOM 1608 C C . LEU A 1 201 ? 28.596 -7.517 -9.370 1.00 81.69 201 LEU A C 1
ATOM 1610 O O . LEU A 1 201 ? 28.830 -6.356 -9.040 1.00 81.69 201 LEU A O 1
ATOM 1614 N N . ASP A 1 202 ? 29.144 -8.076 -10.448 1.00 82.12 202 ASP A N 1
ATOM 1615 C CA . ASP A 1 202 ? 30.096 -7.371 -11.307 1.00 82.12 202 ASP A CA 1
ATOM 1616 C C . ASP A 1 202 ? 29.423 -6.226 -12.071 1.00 82.12 202 ASP A C 1
ATOM 1618 O O . ASP A 1 202 ? 29.984 -5.137 -12.161 1.00 82.12 202 ASP A O 1
ATOM 1622 N N . GLU A 1 203 ? 28.192 -6.419 -12.557 1.00 76.94 203 GLU A N 1
ATOM 1623 C CA . GLU A 1 203 ? 27.421 -5.336 -13.183 1.00 76.94 203 GLU A CA 1
ATOM 1624 C C . GLU A 1 203 ? 27.045 -4.249 -12.164 1.00 76.94 203 GLU A C 1
ATOM 1626 O O . GLU A 1 203 ? 27.169 -3.059 -12.457 1.00 76.94 203 GLU A O 1
ATOM 1631 N N . ILE A 1 204 ? 26.675 -4.630 -10.934 1.00 75.88 204 ILE A N 1
ATOM 1632 C CA . ILE A 1 204 ? 26.431 -3.673 -9.841 1.00 75.88 204 ILE A CA 1
ATOM 1633 C C . ILE A 1 204 ? 27.702 -2.865 -9.534 1.00 75.88 204 ILE A C 1
ATOM 1635 O O . ILE A 1 204 ? 27.635 -1.644 -9.397 1.00 75.88 204 ILE A O 1
ATOM 1639 N N . ARG A 1 205 ? 28.875 -3.506 -9.479 1.00 75.69 205 ARG A N 1
ATOM 1640 C CA . ARG A 1 205 ? 30.159 -2.822 -9.249 1.00 75.69 205 ARG A CA 1
ATOM 1641 C C . ARG A 1 205 ? 30.515 -1.865 -10.386 1.00 75.69 205 ARG A C 1
ATOM 1643 O O . ARG A 1 205 ? 30.819 -0.707 -10.108 1.00 75.69 205 ARG A O 1
ATOM 1650 N N . LYS A 1 206 ? 30.353 -2.273 -11.650 1.00 73.56 206 LYS A N 1
ATOM 1651 C CA . LYS A 1 206 ? 30.523 -1.381 -12.816 1.00 73.56 206 LYS A CA 1
ATOM 1652 C C . LYS A 1 206 ? 29.597 -0.159 -12.744 1.00 73.56 206 LYS A C 1
ATOM 1654 O O . LYS A 1 206 ? 29.997 0.961 -13.069 1.00 73.56 206 LYS A O 1
ATOM 1659 N N . LEU A 1 207 ? 28.359 -0.341 -12.279 1.00 66.12 207 LEU A N 1
ATOM 1660 C CA . LEU A 1 207 ? 27.426 0.765 -12.039 1.00 66.12 207 LEU A CA 1
ATOM 1661 C C . LEU A 1 207 ? 27.890 1.682 -10.903 1.00 66.12 207 LEU A C 1
ATOM 1663 O O . LEU A 1 207 ? 27.676 2.888 -10.987 1.00 66.12 207 LEU A O 1
ATOM 1667 N N . CYS A 1 208 ? 28.536 1.160 -9.863 1.00 66.31 208 CYS A N 1
ATOM 1668 C CA . CYS A 1 208 ? 29.131 1.980 -8.807 1.00 66.31 208 CYS A CA 1
ATOM 1669 C C . CYS A 1 208 ? 30.365 2.766 -9.291 1.00 66.31 208 CYS A C 1
ATOM 1671 O O . CYS A 1 208 ? 30.584 3.885 -8.830 1.00 66.31 208 CYS A O 1
ATOM 1673 N N . GLU A 1 209 ? 31.133 2.211 -10.232 1.00 63.50 209 GLU A N 1
ATOM 1674 C CA . GLU A 1 209 ? 32.374 2.793 -10.768 1.00 63.50 209 GLU A CA 1
ATOM 1675 C C . GLU A 1 209 ? 32.151 3.873 -11.836 1.00 63.50 209 GLU A C 1
ATOM 1677 O O . GLU A 1 209 ? 32.979 4.771 -11.992 1.00 63.50 209 GLU A O 1
ATOM 1682 N N . GLY A 1 210 ? 31.037 3.828 -12.578 1.00 53.69 210 GLY A N 1
ATOM 1683 C CA . GLY A 1 210 ? 30.758 4.848 -13.595 1.00 53.69 210 GLY A CA 1
ATOM 1684 C C . GLY A 1 210 ? 30.596 6.255 -12.987 1.00 53.69 210 GLY A C 1
ATOM 1685 O O . GLY A 1 210 ? 30.232 6.367 -11.810 1.00 53.69 210 GLY A O 1
ATOM 1686 N N . PRO A 1 211 ? 30.806 7.328 -13.777 1.00 45.81 211 PRO A N 1
ATOM 1687 C CA . PRO A 1 211 ? 30.900 8.697 -13.277 1.00 45.81 211 PRO A CA 1
ATOM 1688 C C . PRO A 1 211 ? 29.732 9.027 -12.346 1.00 45.81 211 PRO A C 1
ATOM 1690 O O . PRO A 1 211 ? 28.568 8.798 -12.689 1.00 45.81 211 PRO A O 1
ATOM 1693 N N . ARG A 1 212 ? 30.039 9.564 -11.154 1.00 46.34 212 ARG A N 1
ATOM 1694 C CA . ARG A 1 212 ? 29.012 10.134 -10.270 1.00 46.34 212 ARG A CA 1
ATOM 1695 C C . ARG A 1 212 ? 28.191 11.094 -11.118 1.00 46.34 212 ARG A C 1
ATOM 1697 O O . ARG A 1 212 ? 28.768 11.987 -11.733 1.00 46.34 212 ARG A O 1
ATOM 1704 N N . GLN A 1 213 ? 26.872 10.915 -11.170 1.00 43.62 213 GLN A N 1
ATOM 1705 C CA . GLN A 1 213 ? 26.017 11.852 -11.888 1.00 43.62 213 GLN A CA 1
ATOM 1706 C C . GLN A 1 213 ? 26.188 13.253 -11.277 1.00 43.62 213 GLN A C 1
ATOM 1708 O O . GLN A 1 213 ? 25.610 13.606 -10.248 1.00 43.62 213 GLN A O 1
ATOM 1713 N N . THR A 1 214 ? 26.984 14.081 -11.941 1.00 38.72 214 THR A N 1
ATOM 1714 C CA . THR A 1 214 ? 26.942 15.539 -11.826 1.00 38.72 214 THR A CA 1
ATOM 1715 C C . THR A 1 214 ? 25.698 16.096 -12.534 1.00 38.72 214 THR A C 1
ATOM 1717 O O . THR A 1 214 ? 25.306 17.227 -12.299 1.00 38.72 214 THR A O 1
ATOM 1720 N N . GLY A 1 215 ? 24.988 15.273 -13.317 1.00 37.41 215 GLY A N 1
ATOM 1721 C CA . GLY A 1 215 ? 23.860 15.665 -14.168 1.00 37.41 215 GLY A CA 1
ATOM 1722 C C . GLY A 1 215 ? 22.473 15.782 -13.519 1.00 37.41 215 GLY A C 1
ATOM 1723 O O . GLY A 1 215 ? 21.488 15.814 -14.253 1.00 37.41 215 GLY A O 1
ATOM 1724 N N . ALA A 1 216 ? 22.350 15.860 -12.190 1.00 40.75 216 ALA A N 1
ATOM 1725 C CA . ALA A 1 216 ? 21.058 16.207 -11.577 1.00 40.75 216 ALA A CA 1
ATOM 1726 C C . ALA A 1 216 ? 20.638 17.655 -11.908 1.00 40.75 216 ALA A C 1
ATOM 1728 O O . ALA A 1 216 ? 19.445 17.957 -11.933 1.00 40.75 216 ALA A O 1
ATOM 1729 N N . GLU A 1 217 ? 21.606 18.522 -12.221 1.00 39.91 217 GLU A N 1
ATOM 1730 C CA . GLU A 1 217 ? 21.390 19.937 -12.543 1.00 39.91 217 GLU A CA 1
ATOM 1731 C C . GLU A 1 217 ? 20.586 20.116 -13.843 1.00 39.91 217 GLU A C 1
ATOM 1733 O O . GLU A 1 217 ? 19.594 20.835 -13.854 1.00 39.91 217 GLU A O 1
ATOM 1738 N N . GLY A 1 218 ? 20.912 19.382 -14.914 1.00 38.56 218 GLY A N 1
ATOM 1739 C CA . GLY A 1 218 ? 20.274 19.581 -16.224 1.00 38.56 218 GLY A CA 1
ATOM 1740 C C . GLY A 1 218 ? 18.844 19.036 -16.352 1.00 38.56 218 GLY A C 1
ATOM 1741 O O . GLY A 1 218 ? 18.039 19.591 -17.102 1.00 38.56 218 GLY A O 1
ATOM 1742 N N . PHE A 1 219 ? 18.502 17.958 -15.633 1.00 40.31 219 PHE A N 1
ATOM 1743 C CA . PHE A 1 219 ? 17.152 17.376 -15.664 1.00 40.31 219 PHE A CA 1
ATOM 1744 C C . PHE A 1 219 ? 16.177 18.180 -14.797 1.00 40.31 219 PHE A C 1
ATOM 1746 O O . PHE A 1 219 ? 15.075 18.492 -15.245 1.00 40.31 219 PHE A O 1
ATOM 1753 N N . THR A 1 220 ? 16.591 18.576 -13.587 1.00 47.19 220 THR A N 1
ATOM 1754 C CA . THR A 1 220 ? 15.748 19.397 -12.704 1.00 47.19 220 THR A CA 1
ATOM 1755 C C . THR A 1 220 ? 15.520 20.795 -13.264 1.00 47.19 220 THR A C 1
ATOM 1757 O O . THR A 1 220 ? 14.409 21.297 -13.164 1.00 47.19 220 THR A O 1
ATOM 1760 N N . GLU A 1 221 ? 16.508 21.397 -13.925 1.00 44.50 221 GLU A N 1
ATOM 1761 C CA . GLU A 1 221 ? 16.382 22.735 -14.509 1.00 44.50 221 GLU A CA 1
ATOM 1762 C C . GLU A 1 221 ? 15.487 22.759 -15.760 1.00 44.50 221 GLU A C 1
ATOM 1764 O O . GLU A 1 221 ? 14.650 23.651 -15.902 1.00 44.50 221 GLU A O 1
ATOM 1769 N N . LYS A 1 222 ? 15.566 21.739 -16.630 1.00 44.75 222 LYS A N 1
ATOM 1770 C CA . LYS A 1 222 ? 14.637 21.595 -17.768 1.00 44.75 222 LYS A CA 1
ATOM 1771 C C . LYS A 1 222 ? 13.197 21.345 -17.323 1.00 44.75 222 LYS A C 1
ATOM 1773 O O . LYS A 1 222 ? 12.289 21.927 -17.907 1.00 44.75 222 LYS A O 1
ATOM 1778 N N . VAL A 1 223 ? 12.986 20.504 -16.309 1.00 45.84 223 VAL A N 1
ATOM 1779 C CA . VAL A 1 223 ? 11.646 20.192 -15.782 1.00 45.84 223 VAL A CA 1
ATOM 1780 C C . VAL A 1 223 ? 11.068 21.389 -15.018 1.00 45.84 223 VAL A C 1
ATOM 1782 O O . VAL A 1 223 ? 9.934 21.780 -15.279 1.00 45.84 223 VAL A O 1
ATOM 1785 N N . ALA A 1 224 ? 11.860 22.043 -14.163 1.00 48.44 224 ALA A N 1
ATOM 1786 C CA . ALA A 1 224 ? 11.470 23.265 -13.456 1.00 48.44 224 ALA A CA 1
ATOM 1787 C C . ALA A 1 224 ? 11.054 24.382 -14.427 1.00 48.44 224 ALA A C 1
ATOM 1789 O O . ALA A 1 224 ? 10.014 25.015 -14.250 1.00 48.44 224 ALA A O 1
ATOM 1790 N N . ARG A 1 225 ? 11.820 24.573 -15.512 1.00 51.00 225 ARG A N 1
ATOM 1791 C CA . ARG A 1 225 ? 11.523 25.571 -16.548 1.00 51.00 225 ARG A CA 1
ATOM 1792 C C . ARG A 1 225 ? 10.312 25.207 -17.410 1.00 51.00 225 ARG A C 1
ATOM 1794 O O . ARG A 1 225 ? 9.567 26.102 -17.788 1.00 51.00 225 ARG A O 1
ATOM 1801 N N . ALA A 1 226 ? 10.115 23.925 -17.724 1.00 48.66 226 ALA A N 1
ATOM 1802 C CA . ALA A 1 226 ? 8.990 23.464 -18.539 1.00 48.66 226 ALA A CA 1
ATOM 1803 C C . ALA A 1 226 ? 7.639 23.559 -17.810 1.00 48.66 226 ALA A C 1
ATOM 1805 O O . ALA A 1 226 ? 6.620 23.771 -18.460 1.00 48.66 226 ALA A O 1
ATOM 1806 N N . TYR A 1 227 ? 7.634 23.432 -16.480 1.00 44.50 227 TYR A N 1
ATOM 1807 C CA . TYR A 1 227 ? 6.409 23.391 -15.672 1.00 44.50 227 TYR A CA 1
ATOM 1808 C C . TYR A 1 227 ? 6.251 24.575 -14.701 1.00 44.50 227 TYR A C 1
ATOM 1810 O O . TYR A 1 227 ? 5.324 24.581 -13.897 1.00 44.50 227 TYR A O 1
ATOM 1818 N N . GLY A 1 228 ? 7.131 25.583 -14.762 1.00 37.72 228 GLY A N 1
ATOM 1819 C CA . GLY A 1 228 ? 7.025 26.803 -13.950 1.00 37.72 228 GLY A CA 1
ATOM 1820 C C . GLY A 1 228 ? 7.152 26.580 -12.438 1.00 37.72 228 GLY A C 1
ATOM 1821 O O . GLY A 1 228 ? 6.674 27.401 -11.658 1.00 37.72 228 GLY A O 1
ATOM 1822 N N . VAL A 1 229 ? 7.773 25.477 -12.016 1.00 39.97 229 VAL A N 1
ATOM 1823 C CA . VAL A 1 229 ? 7.946 25.100 -10.604 1.00 39.97 229 VAL A CA 1
ATOM 1824 C C . VAL A 1 229 ? 9.362 25.443 -10.119 1.00 39.97 229 VAL A C 1
ATOM 1826 O O . VAL A 1 229 ? 10.313 25.266 -10.882 1.00 39.97 229 VAL A O 1
ATOM 1829 N N . PRO A 1 230 ? 9.545 25.928 -8.871 1.00 38.53 230 PRO A N 1
ATOM 1830 C CA . PRO A 1 230 ? 10.866 26.235 -8.321 1.00 38.53 230 PRO A CA 1
ATOM 1831 C C . PRO A 1 230 ? 11.814 25.027 -8.342 1.00 38.53 230 PRO A C 1
ATOM 1833 O O . PRO A 1 230 ? 11.382 23.876 -8.269 1.00 38.53 230 PRO A O 1
ATOM 1836 N N . ARG A 1 231 ? 13.124 25.295 -8.423 1.00 41.44 231 ARG A N 1
ATOM 1837 C CA . ARG A 1 231 ? 14.194 24.283 -8.433 1.00 41.44 231 ARG A CA 1
ATOM 1838 C C . ARG A 1 231 ? 14.028 23.353 -7.222 1.00 41.44 231 ARG A C 1
ATOM 1840 O O . ARG A 1 231 ? 14.142 23.811 -6.091 1.00 41.44 231 ARG A O 1
ATOM 1847 N N . LEU A 1 232 ? 13.785 22.062 -7.464 1.00 44.25 232 LEU A N 1
ATOM 1848 C CA . LEU A 1 232 ? 13.475 21.097 -6.398 1.00 44.25 232 LEU A CA 1
ATOM 1849 C C . LEU A 1 232 ? 14.611 20.907 -5.373 1.00 44.25 232 LEU A C 1
ATOM 1851 O O . LEU A 1 232 ? 14.339 20.426 -4.284 1.00 44.25 232 LEU A O 1
ATOM 1855 N N . TYR A 1 233 ? 15.853 21.316 -5.673 1.00 47.12 233 TYR A N 1
ATOM 1856 C CA . TYR A 1 233 ? 17.002 21.172 -4.769 1.00 47.12 233 TYR A CA 1
ATOM 1857 C C . TYR A 1 233 ? 18.085 22.233 -5.062 1.00 47.12 233 TYR A C 1
ATOM 1859 O O . TYR A 1 233 ? 18.822 22.072 -6.037 1.00 47.12 233 TYR A O 1
ATOM 1867 N N . PRO A 1 234 ? 18.207 23.324 -4.277 1.00 36.03 234 PRO A N 1
ATOM 1868 C CA . PRO A 1 234 ? 19.292 24.297 -4.443 1.00 36.03 234 PRO A CA 1
ATOM 1869 C C . PRO A 1 234 ? 20.626 23.776 -3.899 1.00 36.03 234 PRO A C 1
ATOM 1871 O O . PRO A 1 234 ? 21.656 23.979 -4.532 1.00 36.03 234 PRO A O 1
ATOM 1874 N N . ASP A 1 235 ? 20.588 23.033 -2.791 1.00 36.69 235 ASP A N 1
ATOM 1875 C CA . ASP A 1 235 ? 21.773 22.591 -2.064 1.00 36.69 235 ASP A CA 1
ATOM 1876 C C . ASP A 1 235 ? 21.664 21.097 -1.757 1.00 36.69 235 ASP A C 1
ATOM 1878 O O . ASP A 1 235 ? 20.767 20.632 -1.051 1.00 36.69 235 ASP A O 1
ATOM 1882 N N . ARG A 1 236 ? 22.577 20.307 -2.328 1.00 41.84 236 ARG A N 1
ATOM 1883 C CA . ARG A 1 236 ? 22.676 18.875 -2.045 1.00 41.84 236 ARG A CA 1
ATOM 1884 C C . ARG A 1 236 ? 23.006 18.679 -0.563 1.00 41.84 236 ARG A C 1
ATOM 1886 O O . ARG A 1 236 ? 24.126 18.969 -0.146 1.00 41.84 236 ARG A O 1
ATOM 1893 N N . ILE A 1 237 ? 22.106 18.057 0.197 1.00 34.41 237 ILE A N 1
ATOM 1894 C CA . ILE A 1 237 ? 22.510 17.291 1.381 1.00 34.41 237 ILE A CA 1
ATOM 1895 C C . ILE A 1 237 ? 23.277 16.072 0.856 1.00 34.41 237 ILE A C 1
ATOM 1897 O O . ILE A 1 237 ? 22.717 15.006 0.624 1.00 34.41 237 ILE A O 1
ATOM 1901 N N . VAL A 1 238 ? 24.582 16.234 0.633 1.00 38.38 238 VAL A N 1
ATOM 1902 C CA . VAL A 1 238 ? 25.520 15.107 0.634 1.00 38.38 238 VAL A CA 1
ATOM 1903 C C . VAL A 1 238 ? 25.861 14.844 2.097 1.00 38.38 238 VAL A C 1
ATOM 1905 O O . VAL A 1 238 ? 26.984 15.063 2.542 1.00 38.38 238 VAL A O 1
ATOM 1908 N N . ALA A 1 239 ? 24.865 14.429 2.882 1.00 33.75 239 ALA A N 1
ATOM 1909 C CA . ALA A 1 239 ? 25.187 13.717 4.106 1.00 33.75 239 ALA A CA 1
ATOM 1910 C C . ALA A 1 239 ? 25.936 12.449 3.665 1.00 33.75 239 ALA A C 1
ATOM 1912 O O . ALA A 1 239 ? 25.516 11.821 2.683 1.00 33.75 239 ALA A O 1
ATOM 1913 N N . PRO A 1 240 ? 27.063 12.084 4.296 1.00 34.69 240 PRO A N 1
ATOM 1914 C CA . PRO A 1 240 ? 27.673 10.797 4.019 1.00 34.69 240 PRO A CA 1
ATOM 1915 C C . PRO A 1 240 ? 26.599 9.743 4.284 1.00 34.69 240 PRO A C 1
ATOM 1917 O O . PRO A 1 240 ? 26.078 9.660 5.391 1.00 34.69 240 PRO A O 1
ATOM 1920 N N . LEU A 1 241 ? 26.212 8.994 3.248 1.00 41.84 241 LEU A N 1
ATOM 1921 C CA . LEU A 1 241 ? 25.390 7.802 3.415 1.00 41.84 241 LEU A CA 1
ATOM 1922 C C . LEU A 1 241 ? 26.111 6.943 4.459 1.00 41.84 241 LEU A C 1
ATOM 1924 O O . LEU A 1 241 ? 27.214 6.466 4.202 1.00 41.84 241 LEU A O 1
ATOM 1928 N N . GLU A 1 242 ? 25.531 6.830 5.655 1.00 44.84 242 GLU A N 1
ATOM 1929 C CA . GLU A 1 242 ? 26.223 6.378 6.874 1.00 44.84 242 GLU A CA 1
ATOM 1930 C C . GLU A 1 242 ? 26.655 4.900 6.830 1.00 44.84 242 GLU A C 1
ATOM 1932 O O . GLU A 1 242 ? 27.302 4.410 7.751 1.00 44.84 242 GLU A O 1
ATOM 1937 N N . ASN A 1 243 ? 26.341 4.173 5.753 1.00 43.81 243 ASN A N 1
ATOM 1938 C CA . ASN A 1 243 ? 26.749 2.787 5.568 1.00 43.81 243 ASN A CA 1
ATOM 1939 C C . ASN A 1 243 ? 27.088 2.504 4.096 1.00 43.81 243 ASN A C 1
ATOM 1941 O O . ASN A 1 243 ? 26.224 2.137 3.302 1.00 43.81 243 ASN A O 1
ATOM 1945 N N . ALA A 1 244 ? 28.360 2.689 3.733 1.00 55.38 244 ALA A N 1
ATOM 1946 C CA . ALA A 1 244 ? 28.904 2.317 2.424 1.00 55.38 244 ALA A CA 1
ATOM 1947 C C . ALA A 1 244 ? 29.427 0.865 2.383 1.00 55.38 244 ALA A C 1
ATOM 1949 O O . ALA A 1 244 ? 29.905 0.404 1.344 1.00 55.38 244 ALA A O 1
ATOM 1950 N N . ASP A 1 245 ? 29.330 0.128 3.494 1.00 59.53 245 ASP A N 1
ATOM 1951 C CA . ASP A 1 245 ? 29.923 -1.198 3.608 1.00 59.53 245 ASP A CA 1
ATOM 1952 C C . ASP A 1 245 ? 29.136 -2.220 2.798 1.00 59.53 245 ASP A C 1
ATOM 1954 O O . ASP A 1 245 ? 27.975 -2.522 3.087 1.00 59.53 245 ASP A O 1
ATOM 1958 N N . ARG A 1 246 ? 29.810 -2.818 1.813 1.00 67.75 246 ARG A N 1
ATOM 1959 C CA . ARG A 1 246 ? 29.296 -3.943 1.023 1.00 67.75 246 ARG A CA 1
ATOM 1960 C C . ARG A 1 246 ? 27.926 -3.677 0.379 1.00 67.75 246 ARG A C 1
ATOM 1962 O O . ARG A 1 246 ? 27.097 -4.580 0.260 1.00 67.75 246 ARG A O 1
ATOM 1969 N N . VAL A 1 247 ? 27.656 -2.424 0.000 1.00 68.69 247 VAL A N 1
ATOM 1970 C CA . VAL A 1 247 ? 26.362 -2.013 -0.579 1.00 68.69 247 VAL A CA 1
ATOM 1971 C C . VAL A 1 247 ? 26.063 -2.796 -1.856 1.00 68.69 247 VAL A C 1
ATOM 1973 O O . VAL A 1 247 ? 24.927 -3.218 -2.053 1.00 68.69 247 VAL A O 1
ATOM 1976 N N . ALA A 1 248 ? 27.077 -3.047 -2.689 1.00 71.75 248 ALA A N 1
ATOM 1977 C CA . ALA A 1 248 ? 26.921 -3.826 -3.913 1.00 71.75 248 ALA A CA 1
ATOM 1978 C C . ALA A 1 248 ? 26.502 -5.273 -3.609 1.00 71.75 248 ALA A C 1
ATOM 1980 O O . ALA A 1 248 ? 25.546 -5.772 -4.192 1.00 71.75 248 ALA A O 1
ATOM 1981 N N . GLU A 1 249 ? 27.151 -5.916 -2.637 1.00 78.56 249 GLU A N 1
ATOM 1982 C CA . GLU A 1 249 ? 26.842 -7.280 -2.209 1.00 78.56 249 GLU A CA 1
ATOM 1983 C C . GLU A 1 249 ? 25.445 -7.389 -1.590 1.00 78.56 249 GLU A C 1
ATOM 1985 O O . GLU A 1 249 ? 24.758 -8.379 -1.816 1.00 78.56 249 GLU A O 1
ATOM 1990 N N . ARG A 1 250 ? 25.001 -6.370 -0.842 1.00 74.62 250 ARG A N 1
ATOM 1991 C CA . ARG A 1 250 ? 23.643 -6.311 -0.270 1.00 74.62 250 ARG A CA 1
ATOM 1992 C C . ARG A 1 250 ? 22.566 -5.973 -1.304 1.00 74.62 250 ARG A C 1
ATOM 1994 O O . ARG A 1 250 ? 21.389 -6.145 -1.017 1.00 74.62 250 ARG A O 1
ATOM 2001 N N . SER A 1 251 ? 22.962 -5.472 -2.474 1.00 73.69 251 SER A N 1
ATOM 2002 C CA . SER A 1 251 ? 22.042 -5.110 -3.557 1.00 73.69 251 SER A CA 1
ATOM 2003 C C . SER A 1 251 ? 21.800 -6.258 -4.539 1.00 73.69 251 SER A C 1
ATOM 2005 O O . SER A 1 251 ? 20.871 -6.173 -5.339 1.00 73.69 251 SER A O 1
ATOM 2007 N N . VAL A 1 252 ? 22.604 -7.329 -4.490 1.00 79.00 252 VAL A N 1
ATOM 2008 C CA . VAL A 1 252 ? 22.363 -8.542 -5.286 1.00 79.00 252 VAL A CA 1
ATOM 2009 C C . VAL A 1 252 ? 21.037 -9.172 -4.859 1.00 79.00 252 VAL A C 1
ATOM 2011 O O . VAL A 1 252 ? 20.771 -9.335 -3.671 1.00 79.00 252 VAL A O 1
ATOM 2014 N N . GLY A 1 253 ? 20.198 -9.516 -5.835 1.00 73.25 253 GLY A N 1
ATOM 2015 C CA . GLY A 1 253 ? 18.836 -10.009 -5.612 1.00 73.25 253 GLY A CA 1
ATOM 2016 C C . GLY A 1 253 ? 17.815 -8.909 -5.300 1.00 73.25 253 GLY A C 1
ATOM 2017 O O . GLY A 1 253 ? 16.624 -9.198 -5.201 1.00 73.25 253 GLY A O 1
ATOM 2018 N N . GLY A 1 254 ? 18.252 -7.651 -5.184 1.00 69.06 254 GLY A N 1
ATOM 2019 C CA . GLY A 1 254 ? 17.356 -6.504 -5.105 1.00 69.06 254 GLY A CA 1
ATOM 2020 C C . GLY A 1 254 ? 16.565 -6.316 -6.401 1.00 69.06 254 GLY A C 1
ATOM 2021 O O . GLY A 1 254 ? 17.030 -6.667 -7.489 1.00 69.06 254 GLY A O 1
ATOM 2022 N N . PHE A 1 255 ? 15.373 -5.732 -6.280 1.00 66.81 255 PHE A N 1
ATOM 2023 C CA . PHE A 1 255 ? 14.561 -5.332 -7.425 1.00 66.81 255 PHE A CA 1
ATOM 2024 C C . PHE A 1 255 ? 14.936 -3.916 -7.856 1.00 66.81 255 PHE A C 1
ATOM 2026 O O . PHE A 1 255 ? 14.843 -2.967 -7.076 1.00 66.81 255 PHE A O 1
ATOM 2033 N N . GLY A 1 256 ? 15.316 -3.760 -9.115 1.00 60.41 256 GLY A N 1
ATOM 2034 C CA . GLY A 1 256 ? 15.597 -2.462 -9.699 1.00 60.41 256 GLY A CA 1
ATOM 2035 C C . GLY A 1 256 ? 15.658 -2.563 -11.209 1.00 60.41 256 GLY A C 1
ATOM 2036 O O . GLY A 1 256 ? 16.288 -3.457 -11.766 1.00 60.41 256 GLY A O 1
ATOM 2037 N N . ARG A 1 257 ? 15.016 -1.626 -11.905 1.00 57.44 257 ARG A N 1
ATOM 2038 C CA . ARG A 1 257 ? 15.113 -1.597 -13.360 1.00 57.44 257 ARG A CA 1
ATOM 2039 C C . ARG A 1 257 ? 16.488 -1.097 -13.789 1.00 57.44 257 ARG A C 1
ATOM 2041 O O . ARG A 1 257 ? 16.841 0.046 -13.494 1.00 57.44 257 ARG A O 1
ATOM 2048 N N . LEU A 1 258 ? 17.220 -1.923 -14.537 1.00 50.91 258 LEU A N 1
ATOM 2049 C CA . LEU A 1 258 ? 18.429 -1.524 -15.253 1.00 50.91 258 LEU A CA 1
ATOM 2050 C C . LEU A 1 258 ? 18.109 -1.314 -16.738 1.00 50.91 258 LEU A C 1
ATOM 2052 O O . LEU A 1 258 ? 18.467 -2.122 -17.587 1.00 50.91 258 LEU A O 1
ATOM 2056 N N . GLN A 1 259 ? 17.378 -0.250 -17.078 1.00 41.47 259 GLN A N 1
ATOM 2057 C CA . GLN A 1 259 ? 17.107 0.023 -18.489 1.00 41.47 259 GLN A CA 1
ATOM 2058 C C . GLN A 1 259 ? 18.262 0.820 -19.104 1.00 41.47 259 GLN A C 1
ATOM 2060 O O . GLN A 1 259 ? 18.460 1.997 -18.795 1.00 41.47 259 GLN A O 1
ATOM 2065 N N . LEU A 1 260 ? 18.998 0.192 -20.021 1.00 32.28 260 LEU A N 1
ATOM 2066 C CA . LEU A 1 260 ? 19.677 0.926 -21.082 1.00 32.28 260 LEU A CA 1
ATOM 2067 C C . LEU A 1 260 ? 18.585 1.330 -22.082 1.00 32.28 260 LEU A C 1
ATOM 2069 O O . LEU A 1 260 ? 17.963 0.439 -22.668 1.00 32.28 260 LEU A O 1
ATOM 2073 N N . PRO A 1 261 ? 18.261 2.623 -22.266 1.00 29.06 261 PRO A N 1
ATOM 2074 C CA . PRO A 1 261 ? 17.404 2.998 -23.378 1.00 29.06 261 PRO A CA 1
ATOM 2075 C C . PRO A 1 261 ? 18.118 2.564 -24.658 1.00 29.06 261 PRO A C 1
ATOM 2077 O O . PRO A 1 261 ? 19.343 2.650 -24.728 1.00 29.06 261 PRO A O 1
ATOM 2080 N N . PHE A 1 262 ? 17.366 2.073 -25.643 1.00 30.81 262 PHE A N 1
ATOM 2081 C CA . PHE A 1 262 ? 17.858 1.765 -26.984 1.00 30.81 262 PHE A CA 1
ATOM 2082 C C . PHE A 1 262 ? 18.914 2.802 -27.4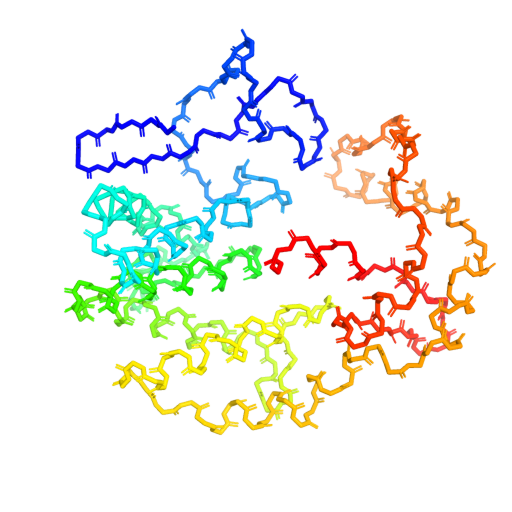30 1.00 30.81 262 PHE A C 1
ATOM 2084 O O . PHE A 1 262 ? 18.576 3.934 -27.764 1.00 30.81 262 PHE A O 1
ATOM 2091 N N . GLY A 1 263 ? 20.199 2.438 -27.346 1.00 28.91 263 GLY A N 1
ATOM 2092 C CA . GLY A 1 263 ? 21.336 3.272 -27.757 1.00 28.91 263 GLY A CA 1
ATOM 2093 C C . GLY A 1 263 ? 21.654 4.544 -26.945 1.00 28.91 263 GLY A C 1
ATOM 2094 O O . GLY A 1 263 ? 22.388 5.383 -27.460 1.00 28.91 263 GLY A O 1
ATOM 2095 N N . GLY A 1 264 ? 21.160 4.731 -25.714 1.00 27.22 264 GLY A N 1
ATOM 2096 C CA . GLY A 1 264 ? 21.403 5.946 -24.912 1.00 27.22 264 GLY A CA 1
ATOM 2097 C C . GLY A 1 264 ? 21.847 5.669 -23.471 1.00 27.22 264 GLY A C 1
ATOM 2098 O O . GLY A 1 264 ? 21.662 4.573 -22.958 1.00 27.22 264 GLY A O 1
ATOM 2099 N N . GLN A 1 265 ? 22.456 6.658 -22.806 1.00 29.12 265 GLN A N 1
ATOM 2100 C CA . GLN A 1 265 ? 23.002 6.542 -21.443 1.00 29.12 265 GLN A CA 1
ATOM 2101 C C . GLN A 1 265 ? 22.015 5.930 -20.431 1.00 29.12 265 GLN A C 1
ATOM 2103 O O . GLN A 1 265 ? 20.859 6.341 -20.347 1.00 29.12 265 GLN A O 1
ATOM 2108 N N . ALA A 1 266 ? 22.519 4.999 -19.611 1.00 32.94 266 ALA A N 1
ATOM 2109 C CA . ALA A 1 266 ? 21.811 4.411 -18.477 1.00 32.94 266 ALA A CA 1
ATOM 2110 C C . ALA A 1 266 ? 21.255 5.502 -17.548 1.00 32.94 266 ALA A C 1
ATOM 2112 O O . ALA A 1 266 ? 22.007 6.241 -16.902 1.00 32.94 266 ALA A O 1
ATOM 2113 N N . VAL A 1 267 ? 19.932 5.590 -17.437 1.00 34.34 267 VAL A N 1
ATOM 2114 C CA . VAL A 1 267 ? 19.299 6.429 -16.421 1.00 34.34 267 VAL A CA 1
ATOM 2115 C C . VAL A 1 267 ? 19.320 5.643 -15.109 1.00 34.34 267 VAL A C 1
ATOM 2117 O O . VAL A 1 267 ? 18.533 4.725 -14.913 1.00 34.34 267 VAL A O 1
ATOM 2120 N N . ARG A 1 268 ? 20.238 5.997 -14.198 1.00 42.66 268 ARG A N 1
ATOM 2121 C CA . ARG A 1 268 ? 20.355 5.437 -12.834 1.00 42.66 268 ARG A CA 1
ATOM 2122 C C . ARG A 1 268 ? 19.213 5.897 -11.906 1.00 42.66 268 ARG A C 1
ATOM 2124 O O . ARG A 1 268 ? 19.468 6.473 -10.853 1.00 42.66 268 ARG A O 1
ATOM 2131 N N . LYS A 1 269 ? 17.953 5.699 -12.289 1.00 36.09 269 LYS A N 1
ATOM 2132 C CA . LYS A 1 269 ? 16.786 5.976 -11.434 1.00 36.09 269 LYS A CA 1
ATOM 2133 C C . LYS A 1 269 ? 16.125 4.654 -11.048 1.00 36.09 269 LYS A C 1
ATOM 2135 O O . LYS A 1 269 ? 15.215 4.242 -11.752 1.00 36.09 269 LYS A O 1
ATOM 2140 N N . SER A 1 270 ? 16.572 3.972 -9.988 1.00 39.25 270 SER A N 1
ATOM 2141 C CA . SER A 1 270 ? 15.779 2.835 -9.459 1.00 39.25 270 SER A CA 1
ATOM 2142 C C . SER A 1 270 ? 16.200 2.221 -8.117 1.00 39.25 270 SER A C 1
ATOM 2144 O O . SER A 1 270 ? 15.425 1.440 -7.584 1.00 39.25 270 SER A O 1
ATOM 2146 N N . ILE A 1 271 ? 17.359 2.523 -7.518 1.00 38.62 271 ILE A N 1
ATOM 2147 C CA . ILE A 1 271 ? 17.814 1.695 -6.374 1.00 38.62 271 ILE A CA 1
ATOM 2148 C C . ILE A 1 271 ? 17.279 2.169 -5.004 1.00 38.62 271 ILE A C 1
ATOM 2150 O O . ILE A 1 271 ? 17.029 1.344 -4.129 1.00 38.62 271 ILE A O 1
ATOM 2154 N N . ILE A 1 272 ? 17.069 3.474 -4.785 1.00 37.94 272 ILE A N 1
ATOM 2155 C CA . ILE A 1 272 ? 16.885 3.998 -3.413 1.00 37.94 272 ILE A CA 1
ATOM 2156 C C . ILE A 1 272 ? 15.474 3.767 -2.835 1.00 37.94 272 ILE A C 1
ATOM 2158 O O . ILE A 1 272 ? 15.370 3.476 -1.646 1.00 37.94 272 ILE A O 1
ATOM 2162 N N . CYS A 1 273 ? 14.396 3.798 -3.629 1.00 41.47 273 CYS A N 1
ATOM 2163 C CA . CYS A 1 273 ? 13.046 3.556 -3.086 1.00 41.47 273 CYS A CA 1
ATOM 2164 C C . CYS A 1 273 ? 12.793 2.082 -2.703 1.00 41.47 273 CYS A C 1
ATOM 2166 O O . CYS A 1 273 ? 11.878 1.792 -1.931 1.00 41.47 273 CYS A O 1
ATOM 2168 N N . CYS A 1 274 ? 13.586 1.146 -3.237 1.00 41.50 274 CYS A N 1
ATOM 2169 C CA . CYS A 1 274 ? 13.312 -0.294 -3.171 1.00 41.50 274 CYS A CA 1
ATOM 2170 C C . CYS A 1 274 ? 13.899 -0.994 -1.937 1.00 41.50 274 CYS A C 1
ATOM 2172 O O . CYS A 1 274 ? 13.329 -1.983 -1.486 1.00 41.50 274 CYS A O 1
ATOM 2174 N N . ASN A 1 275 ? 14.992 -0.482 -1.362 1.00 32.78 275 ASN A N 1
ATOM 2175 C CA . ASN A 1 275 ? 15.722 -1.171 -0.285 1.00 32.78 275 ASN A CA 1
ATOM 2176 C C . ASN A 1 275 ? 15.387 -0.673 1.133 1.00 32.78 275 ASN A C 1
ATOM 2178 O O . ASN A 1 275 ? 15.927 -1.196 2.103 1.00 32.78 275 ASN A O 1
ATOM 2182 N N . SER A 1 276 ? 14.529 0.340 1.277 1.00 25.16 276 SER A N 1
ATOM 2183 C CA . SER A 1 276 ? 14.242 0.998 2.564 1.00 25.16 276 SER A CA 1
ATOM 2184 C C . SER A 1 276 ? 12.968 0.521 3.274 1.00 25.16 276 SER A C 1
ATOM 2186 O O . SER A 1 276 ? 12.702 0.977 4.382 1.00 25.16 276 SER A O 1
ATOM 2188 N N . HIS A 1 277 ? 12.191 -0.391 2.674 1.00 27.03 277 HIS A N 1
ATOM 2189 C CA . HIS A 1 277 ? 10.872 -0.810 3.187 1.00 27.03 277 HIS A CA 1
ATOM 2190 C C . HIS A 1 277 ? 10.712 -2.335 3.361 1.00 27.03 277 HIS A C 1
ATOM 2192 O O . HIS A 1 277 ? 9.583 -2.828 3.402 1.00 27.03 277 HIS A O 1
ATOM 2198 N N . GLY A 1 278 ? 11.827 -3.073 3.409 1.00 22.02 278 GLY A N 1
ATOM 2199 C CA . GLY A 1 278 ? 11.860 -4.507 3.725 1.00 22.02 278 GLY A CA 1
ATOM 2200 C C . GLY A 1 278 ? 11.815 -4.775 5.221 1.00 22.02 278 GLY A C 1
ATOM 2201 O O . GLY A 1 278 ? 12.487 -4.022 5.960 1.00 22.02 278 GLY A O 1
#